Protein AF-A0A6A6YRR9-F1 (afdb_monomer_lite)

Foldseek 3Di:
DKEKEAAQFFDPDKKKKWKDKFDPPWDQWPDGFATDIDIGGGGGMDMDDRDDTGGHDDPVCQVVFTKIKMKMDMPNDIWIWIWTWHADCDPPQKIKIAIDPTQPPKAKDQDSHRDPHRMDMDGVVDDTDMYIYHYRVVNPVPVVVVVVVVPDDDDDDDDDDDDDDDDDDDPDDDDDDDDDDDDDDDDDDDDDDDDDDDDDPPDDDDDDDDDDDDDDDDDDDDDDDDDDDDDDDDDDDDDDDDDDDDDDDD

Sequence (250 aa):
MHACVWFDKAPSTPIRIDFATGSHFDRCMYESGDSVSLKISRSGLSCTAIGHVTQEYDDGCNRAGGIWTLAYRGGGYAGDTASYWHTSPASDRTARCTLQKSTPWTDVCRSEEVCGNRDVRWSVYDEPDLWVVFKPEMDGKEELFKADIAGKDSNGDEKSLLVEAQRSPTPACEYPPQHRILPLKHPFITLTREPPRRKVSRLCLPPQNPLPRRRLPLLQPQQQLHAQDRDGSPDHHAQRGPYLRAPRRR

Organism: NCBI:txid574789

Radius of gyration: 31.45 Å; chains: 1; bounding box: 91×84×72 Å

Structure (mmCIF, N/CA/C/O backbone):
data_AF-A0A6A6YRR9-F1
#
_entry.id   AF-A0A6A6YRR9-F1
#
loop_
_atom_site.group_PDB
_atom_site.id
_atom_site.type_symbol
_atom_site.label_atom_id
_atom_site.label_alt_id
_atom_site.label_comp_id
_atom_site.label_asym_id
_atom_site.label_entity_id
_atom_site.label_seq_id
_atom_site.pdbx_PDB_ins_code
_atom_site.Cartn_x
_atom_site.Cartn_y
_atom_site.Cartn_z
_atom_site.occupancy
_atom_site.B_iso_or_equiv
_atom_site.auth_seq_id
_atom_site.auth_comp_id
_atom_site.auth_asym_id
_atom_site.auth_atom_id
_atom_site.pdbx_PDB_model_num
ATOM 1 N N . MET A 1 1 ? 1.641 -8.739 -2.386 1.00 96.81 1 MET A N 1
ATOM 2 C CA . MET A 1 1 ? 1.311 -7.394 -1.834 1.00 96.81 1 MET A CA 1
ATOM 3 C C . MET A 1 1 ? 0.162 -7.509 -0.837 1.00 96.81 1 MET A C 1
ATOM 5 O O . MET A 1 1 ? -0.797 -8.242 -1.082 1.00 96.81 1 MET A O 1
ATOM 9 N N . HIS A 1 2 ? 0.238 -6.773 0.270 1.00 98.44 2 HIS A N 1
ATOM 10 C CA . HIS A 1 2 ? -0.752 -6.772 1.345 1.00 98.44 2 HIS A CA 1
ATOM 11 C C . HIS A 1 2 ? -1.208 -5.352 1.685 1.00 98.44 2 HIS A C 1
ATOM 13 O O . HIS A 1 2 ? -0.400 -4.424 1.753 1.00 98.44 2 HIS A O 1
ATOM 19 N N . ALA A 1 3 ? -2.505 -5.206 1.950 1.00 98.38 3 ALA A N 1
ATOM 20 C CA . ALA A 1 3 ? -3.089 -3.997 2.513 1.00 98.38 3 ALA A CA 1
ATOM 21 C C . ALA A 1 3 ? -3.430 -4.242 3.983 1.00 98.38 3 ALA A C 1
ATOM 23 O O . ALA A 1 3 ? -4.054 -5.252 4.328 1.00 98.38 3 ALA A O 1
ATOM 24 N N . CYS A 1 4 ? -3.008 -3.324 4.845 1.00 98.50 4 CYS A N 1
ATOM 25 C CA . CYS A 1 4 ? -3.118 -3.469 6.284 1.00 98.50 4 CYS A CA 1
ATOM 26 C C . CYS A 1 4 ? -3.657 -2.206 6.939 1.00 98.50 4 CYS A C 1
ATOM 28 O O . CYS A 1 4 ? -3.385 -1.086 6.509 1.00 98.50 4 CYS A O 1
ATOM 30 N N . VAL A 1 5 ? -4.374 -2.398 8.040 1.00 97.62 5 VAL A N 1
ATOM 31 C CA . VAL A 1 5 ? -4.771 -1.318 8.943 1.00 97.62 5 VAL A CA 1
ATOM 32 C C . VAL A 1 5 ? -4.320 -1.699 10.344 1.00 97.62 5 VAL A C 1
ATOM 34 O O . VAL A 1 5 ? -4.431 -2.860 10.750 1.00 97.62 5 VAL A O 1
ATOM 37 N N . TRP A 1 6 ? -3.804 -0.724 11.075 1.00 97.31 6 TRP A N 1
ATOM 38 C CA . TRP A 1 6 ? -3.400 -0.885 12.460 1.00 97.31 6 TRP A CA 1
ATOM 39 C C . TRP A 1 6 ? -4.280 -0.040 13.382 1.00 97.31 6 TRP A C 1
ATOM 41 O O . TRP A 1 6 ? -4.543 1.131 13.104 1.00 97.31 6 TRP A O 1
ATOM 51 N N . PHE A 1 7 ? -4.712 -0.650 14.485 1.00 96.06 7 PHE A N 1
ATOM 52 C CA . PHE A 1 7 ? -5.487 -0.009 15.548 1.00 96.06 7 PHE A CA 1
ATOM 53 C C . PHE A 1 7 ? -4.782 -0.183 16.898 1.00 96.06 7 PHE A C 1
ATOM 55 O O . PHE A 1 7 ? -4.412 -1.305 17.257 1.00 96.06 7 PHE A O 1
ATOM 62 N N . ASP A 1 8 ? -4.658 0.890 17.683 1.00 95.25 8 ASP A N 1
ATOM 63 C CA . ASP A 1 8 ? -4.158 0.840 19.065 1.00 95.25 8 ASP A CA 1
ATOM 64 C C . ASP A 1 8 ? -5.090 -0.009 19.939 1.00 95.25 8 ASP A C 1
ATOM 66 O O . ASP A 1 8 ? -4.659 -0.792 20.792 1.00 95.25 8 ASP A O 1
ATOM 70 N N . LYS A 1 9 ? -6.400 0.163 19.736 1.00 95.50 9 LYS A N 1
ATOM 71 C CA . LYS A 1 9 ? -7.450 -0.451 20.552 1.00 95.50 9 LYS A CA 1
ATOM 72 C C . LYS A 1 9 ? -8.334 -1.351 19.710 1.00 95.50 9 LYS A C 1
ATOM 74 O O . LYS A 1 9 ? -8.620 -1.082 18.550 1.00 95.50 9 LYS A O 1
ATOM 79 N N . ALA A 1 10 ? -8.800 -2.439 20.316 1.00 96.00 10 ALA A N 1
ATOM 80 C CA . ALA A 1 10 ? -9.772 -3.292 19.658 1.00 96.00 10 ALA A CA 1
ATOM 81 C C . ALA A 1 10 ? -11.083 -2.506 19.482 1.00 96.00 10 ALA A C 1
ATOM 83 O O . ALA A 1 10 ? -11.546 -1.887 20.448 1.00 96.00 10 ALA A O 1
ATOM 84 N N . PRO A 1 11 ? -11.700 -2.531 18.290 1.00 94.81 11 PRO A N 1
ATOM 85 C CA . PRO A 1 11 ? -12.959 -1.839 18.084 1.00 94.81 11 PRO A CA 1
ATOM 86 C C . PRO A 1 11 ? -14.063 -2.508 18.914 1.00 94.81 11 PRO A C 1
ATOM 88 O O . PRO A 1 11 ? -14.111 -3.734 19.036 1.00 94.81 11 PRO A O 1
ATOM 91 N N . SER A 1 12 ? -14.967 -1.705 19.485 1.00 95.56 12 SER A N 1
ATOM 92 C CA . SER A 1 12 ? -16.064 -2.197 20.339 1.00 95.56 12 SER A CA 1
ATOM 93 C C . SER A 1 12 ? -17.038 -3.114 19.591 1.00 95.56 12 SER A C 1
ATOM 95 O O . SER A 1 12 ? -17.664 -3.988 20.190 1.00 95.56 12 SER A O 1
ATOM 97 N N . THR A 1 13 ? -17.140 -2.942 18.273 1.00 96.56 13 THR A N 1
ATOM 98 C CA . THR A 1 13 ? -17.837 -3.841 17.352 1.00 96.56 13 THR A CA 1
ATOM 99 C C . THR A 1 13 ? -16.932 -4.138 16.157 1.00 96.56 13 THR A C 1
ATOM 101 O O . THR A 1 13 ? -16.168 -3.262 15.755 1.00 96.56 13 THR A O 1
ATOM 104 N N . PRO A 1 14 ? -16.967 -5.352 15.573 1.00 97.88 14 PRO A N 1
ATOM 105 C CA . PRO A 1 14 ? -16.126 -5.657 14.424 1.00 97.88 14 PRO A CA 1
ATOM 106 C C . PRO A 1 14 ? -16.387 -4.716 13.244 1.00 97.88 14 PRO A C 1
ATOM 108 O O . PRO A 1 14 ? -17.525 -4.582 12.794 1.00 97.88 14 PRO A O 1
ATOM 111 N N . ILE A 1 15 ? -15.322 -4.127 12.708 1.00 97.56 15 ILE A N 1
ATOM 112 C CA . ILE A 1 15 ? -15.369 -3.194 11.580 1.00 97.56 15 ILE A CA 1
ATOM 113 C C . ILE A 1 15 ? -15.051 -3.952 10.292 1.00 97.56 15 ILE A C 1
ATOM 115 O O . ILE A 1 15 ? -14.163 -4.803 10.268 1.00 97.56 15 ILE A O 1
ATOM 119 N N . ARG A 1 16 ? -15.758 -3.640 9.204 1.00 98.19 16 ARG A N 1
ATOM 120 C CA . ARG A 1 16 ? -15.364 -4.043 7.850 1.00 98.19 16 ARG A CA 1
ATOM 121 C C . ARG A 1 16 ? -14.645 -2.874 7.188 1.00 98.19 16 ARG A C 1
ATOM 123 O O . ARG A 1 16 ? -15.219 -1.792 7.113 1.00 98.19 16 ARG A O 1
ATOM 130 N N . ILE A 1 17 ? -13.428 -3.115 6.719 1.00 98.31 17 ILE A N 1
ATOM 131 C CA . ILE A 1 17 ? -12.663 -2.206 5.870 1.00 98.31 17 ILE A CA 1
ATOM 132 C C . ILE A 1 17 ? -12.683 -2.756 4.451 1.00 98.31 17 ILE A C 1
ATOM 134 O O . ILE A 1 17 ? -12.385 -3.930 4.243 1.00 98.31 17 ILE A O 1
ATOM 138 N N . ASP A 1 18 ? -13.030 -1.916 3.488 1.00 98.62 18 ASP A N 1
ATOM 139 C CA . ASP A 1 18 ? -12.937 -2.221 2.066 1.00 98.62 18 ASP A CA 1
ATOM 140 C C . ASP A 1 18 ? -11.717 -1.499 1.491 1.00 98.62 18 ASP A C 1
ATOM 142 O O . ASP A 1 18 ? -11.601 -0.280 1.631 1.00 98.62 18 ASP A O 1
ATOM 146 N N . PHE A 1 19 ? -10.826 -2.252 0.853 1.00 98.62 19 PHE A N 1
ATOM 147 C CA . PHE A 1 19 ? -9.678 -1.743 0.116 1.00 98.62 19 PHE A CA 1
ATOM 148 C C . PHE A 1 19 ? -10.012 -1.672 -1.372 1.00 98.62 19 PHE A C 1
ATOM 150 O O . PHE A 1 19 ? -10.527 -2.634 -1.945 1.00 98.62 19 PHE A O 1
ATOM 157 N N . ALA A 1 20 ? -9.697 -0.538 -1.987 1.00 98.50 20 ALA A N 1
ATOM 158 C CA . ALA A 1 20 ? -9.801 -0.321 -3.419 1.00 98.50 20 ALA A CA 1
ATOM 159 C C . ALA A 1 20 ? -8.395 -0.159 -3.995 1.00 98.50 20 ALA A C 1
ATOM 161 O O . ALA A 1 20 ? -7.658 0.751 -3.604 1.00 98.50 20 ALA A O 1
ATOM 162 N N . THR A 1 21 ? -8.035 -1.064 -4.896 1.00 97.75 21 THR A N 1
ATOM 163 C CA . THR A 1 21 ? -6.776 -1.026 -5.630 1.00 97.75 21 THR A CA 1
ATOM 164 C C . THR A 1 21 ? -6.957 -0.315 -6.960 1.00 97.75 21 THR A C 1
ATOM 166 O O . THR A 1 21 ? -7.931 -0.543 -7.680 1.00 97.75 21 THR A O 1
ATOM 169 N N . GLY A 1 22 ? -5.991 0.532 -7.289 1.00 93.88 22 GLY A N 1
ATOM 170 C CA . GLY A 1 22 ? -5.943 1.259 -8.542 1.00 93.88 22 GLY A CA 1
ATOM 171 C C . GLY A 1 22 ? -6.953 2.396 -8.684 1.00 93.88 22 GLY A C 1
ATOM 172 O O . GLY A 1 22 ? -7.999 2.474 -8.036 1.00 93.88 22 GLY A O 1
ATOM 173 N N . SER A 1 23 ? -6.614 3.318 -9.577 1.00 94.62 23 SER A N 1
ATOM 174 C CA . SER A 1 23 ? -7.436 4.463 -9.947 1.00 94.62 23 SER A CA 1
ATOM 175 C C . SER A 1 23 ? -7.154 4.872 -11.391 1.00 94.62 23 SER A C 1
ATOM 177 O O . SER A 1 23 ? -6.221 4.391 -12.024 1.00 94.62 23 SER A O 1
ATOM 179 N N . HIS A 1 24 ? -7.915 5.834 -11.912 1.00 93.50 24 HIS A N 1
ATOM 180 C CA . HIS A 1 24 ? -7.624 6.437 -13.217 1.00 93.50 24 HIS A CA 1
ATOM 181 C C . HIS A 1 24 ? -6.330 7.279 -13.241 1.00 93.50 24 HIS A C 1
ATOM 183 O O . HIS A 1 24 ? -5.943 7.762 -14.303 1.00 93.50 24 HIS A O 1
ATOM 189 N N . PHE A 1 25 ? -5.684 7.491 -12.088 1.00 93.69 25 PHE A N 1
ATOM 190 C CA . PHE A 1 25 ? -4.376 8.140 -11.986 1.00 93.69 25 PHE A CA 1
ATOM 191 C C . PHE A 1 25 ? -3.211 7.150 -12.024 1.00 93.69 25 PHE A C 1
ATOM 193 O O . PHE A 1 25 ? -2.055 7.581 -12.102 1.00 93.69 25 PHE A O 1
ATOM 200 N N . ASP A 1 26 ? -3.498 5.850 -11.951 1.00 96.38 26 ASP A N 1
ATOM 201 C CA . ASP A 1 26 ? -2.482 4.825 -12.099 1.00 96.38 26 ASP A CA 1
ATOM 202 C C . ASP A 1 26 ? -1.921 4.879 -13.517 1.00 96.38 26 ASP A C 1
ATOM 204 O O . ASP A 1 26 ? -2.631 5.113 -14.498 1.00 96.38 26 ASP A O 1
ATOM 208 N N . ARG A 1 27 ? -0.613 4.688 -13.623 1.00 96.62 27 ARG A N 1
ATOM 209 C CA . ARG A 1 27 ? 0.081 4.676 -14.910 1.00 96.62 27 ARG A CA 1
ATOM 210 C C . ARG A 1 27 ? 1.226 3.697 -14.841 1.00 96.62 27 ARG A C 1
ATOM 212 O O . ARG A 1 27 ? 1.867 3.597 -13.794 1.00 96.62 27 ARG A O 1
ATOM 219 N N . CYS A 1 28 ? 1.530 3.064 -15.969 1.00 96.62 28 CYS A N 1
ATOM 220 C CA . CYS A 1 28 ? 2.670 2.163 -16.068 1.00 96.62 28 CYS A CA 1
ATOM 221 C C . CYS A 1 28 ? 2.620 1.028 -15.031 1.00 96.62 28 CYS A C 1
ATOM 223 O O . CYS A 1 28 ? 3.643 0.664 -14.450 1.00 96.62 28 CYS A O 1
ATOM 225 N N . MET A 1 29 ? 1.419 0.503 -14.782 1.00 96.38 29 MET A N 1
ATOM 226 C CA . MET A 1 29 ? 1.172 -0.657 -13.929 1.00 96.38 29 MET A CA 1
ATOM 227 C C . MET A 1 29 ? 0.612 -1.769 -14.811 1.00 96.38 29 MET A C 1
ATOM 229 O O . MET A 1 29 ? -0.388 -1.559 -15.493 1.00 96.38 29 MET A O 1
ATOM 233 N N . TYR A 1 30 ? 1.268 -2.925 -14.804 1.00 95.19 30 TYR A N 1
ATOM 234 C CA . TYR A 1 30 ? 0.805 -4.119 -15.506 1.00 95.19 30 TYR A CA 1
ATOM 235 C C . TYR A 1 30 ? -0.267 -4.840 -14.681 1.00 95.19 30 TYR A C 1
ATOM 237 O O . TYR A 1 30 ? -1.337 -5.167 -15.191 1.00 95.19 30 TYR A O 1
ATOM 245 N N . GLU A 1 31 ? -0.021 -5.002 -13.379 1.00 96.31 31 GLU A N 1
ATOM 246 C CA . GLU A 1 31 ? -1.010 -5.476 -12.412 1.00 96.31 31 GLU A CA 1
ATOM 247 C C . GLU A 1 31 ? -1.168 -4.457 -11.286 1.00 96.31 31 GLU A C 1
ATOM 249 O O . GLU A 1 31 ? -0.185 -3.926 -10.762 1.00 96.31 31 GLU A O 1
ATOM 254 N N . SER A 1 32 ? -2.415 -4.221 -10.881 1.00 96.69 32 SER A N 1
ATOM 255 C CA . SER A 1 32 ? -2.756 -3.302 -9.789 1.00 96.69 32 SER A CA 1
ATOM 256 C C . SER A 1 32 ? -3.302 -4.015 -8.554 1.00 96.69 32 SER A C 1
ATOM 258 O O . SER A 1 32 ? -3.626 -3.349 -7.574 1.00 96.69 32 SER A O 1
ATOM 260 N N . GLY A 1 33 ? -3.395 -5.344 -8.568 1.00 97.25 33 GLY A N 1
ATOM 261 C CA . GLY A 1 33 ? -4.004 -6.127 -7.499 1.00 97.25 33 GLY A CA 1
ATOM 262 C C . GLY A 1 33 ? -5.531 -6.024 -7.445 1.00 97.25 33 GLY A C 1
ATOM 263 O O . GLY A 1 33 ? -6.166 -5.300 -8.214 1.00 97.25 33 GLY A O 1
ATOM 264 N N . ASP A 1 34 ? -6.120 -6.735 -6.491 1.00 98.25 34 ASP A N 1
ATOM 265 C CA . ASP A 1 34 ? -7.558 -6.895 -6.320 1.00 98.25 34 ASP A CA 1
ATOM 266 C C . ASP A 1 34 ? -8.111 -6.034 -5.182 1.00 98.25 34 ASP A C 1
ATOM 268 O O . ASP A 1 34 ? -7.536 -5.925 -4.094 1.00 98.25 34 ASP A O 1
ATOM 272 N N . SER A 1 35 ? -9.306 -5.490 -5.408 1.00 98.31 35 SER A N 1
ATOM 273 C CA . SER A 1 35 ? -10.090 -4.862 -4.348 1.00 98.31 35 SER A CA 1
ATOM 274 C C . SER A 1 35 ? -10.677 -5.936 -3.433 1.00 98.31 35 SER A C 1
ATOM 276 O O . SER A 1 35 ? -11.336 -6.874 -3.885 1.00 98.31 35 SER A O 1
ATOM 278 N N . VAL A 1 36 ? -10.454 -5.796 -2.130 1.00 98.56 36 VAL A N 1
ATOM 279 C CA . VAL A 1 36 ? -10.779 -6.818 -1.125 1.00 98.56 36 VAL A CA 1
ATOM 280 C C . VAL A 1 36 ? -11.330 -6.181 0.143 1.00 98.56 36 VAL A C 1
ATOM 282 O O . VAL A 1 36 ? -11.149 -4.993 0.393 1.00 98.56 36 VAL A O 1
ATOM 285 N N . SER A 1 37 ? -11.979 -6.982 0.985 1.00 98.31 37 SER A N 1
ATOM 286 C CA . SER A 1 37 ? -12.498 -6.524 2.273 1.00 98.31 37 SER A CA 1
ATOM 287 C C . SER A 1 37 ? -11.874 -7.295 3.427 1.00 98.31 37 SER A C 1
ATOM 289 O O . SER A 1 37 ? -11.725 -8.514 3.365 1.00 98.31 37 SER A O 1
ATOM 291 N N . LEU A 1 38 ? -11.599 -6.592 4.519 1.00 98.06 38 LEU A N 1
ATOM 292 C CA . LEU A 1 38 ? -11.022 -7.122 5.745 1.00 98.06 38 LEU A CA 1
ATOM 293 C C . LEU A 1 38 ? -11.955 -6.846 6.926 1.00 98.06 38 LEU A C 1
ATOM 295 O O . LEU A 1 38 ? -12.445 -5.732 7.104 1.00 98.06 38 LEU A O 1
ATOM 299 N N . LYS A 1 39 ? -12.193 -7.859 7.762 1.00 98.38 39 LYS A N 1
ATOM 300 C CA . LYS A 1 39 ? -12.929 -7.701 9.021 1.00 98.38 39 LYS A CA 1
ATOM 301 C C . LYS A 1 39 ? -11.947 -7.577 10.183 1.00 98.38 39 LYS A C 1
ATOM 303 O O . LYS A 1 39 ? -11.166 -8.493 10.422 1.00 98.38 39 LYS A O 1
ATOM 308 N N . ILE A 1 40 ? -12.045 -6.488 10.934 1.00 97.81 40 ILE A N 1
ATOM 309 C CA . ILE A 1 40 ? -11.173 -6.155 12.060 1.00 97.81 40 ILE A CA 1
ATOM 310 C C . ILE A 1 40 ? -11.970 -6.291 13.351 1.00 97.81 40 ILE A C 1
ATOM 312 O O . ILE A 1 40 ? -13.041 -5.708 13.505 1.00 97.81 40 ILE A O 1
ATOM 316 N N . SER A 1 41 ? -11.457 -7.082 14.288 1.00 97.81 41 SER A N 1
ATOM 317 C CA . SER A 1 41 ? -12.100 -7.314 15.588 1.00 97.81 41 SER A CA 1
ATOM 318 C C . SER A 1 41 ? -11.114 -7.333 16.756 1.00 97.81 41 SER A C 1
ATOM 320 O O . SER A 1 41 ? -11.465 -7.783 17.843 1.00 97.81 41 SER A O 1
ATOM 322 N N . ARG A 1 42 ? -9.858 -6.947 16.523 1.00 97.38 42 ARG A N 1
ATOM 323 C CA . ARG A 1 42 ? -8.765 -6.959 17.502 1.00 97.38 42 ARG A CA 1
ATOM 324 C C . ARG A 1 4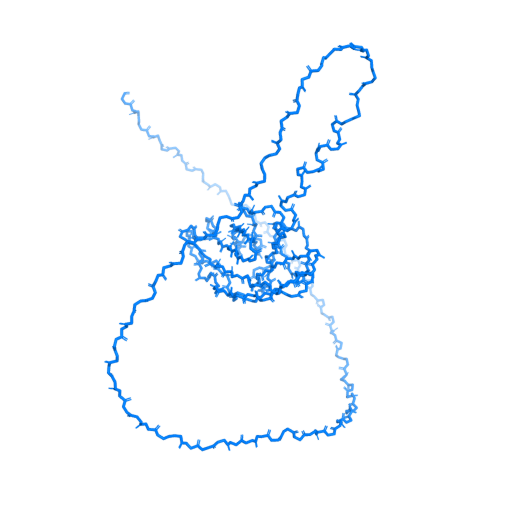2 ? -7.914 -5.708 17.300 1.00 97.38 42 ARG A C 1
ATOM 326 O O . ARG A 1 42 ? -7.961 -5.121 16.223 1.00 97.38 42 ARG A O 1
ATOM 333 N N . SER A 1 43 ? -7.173 -5.314 18.331 1.00 97.25 43 SER A N 1
ATOM 334 C CA . SER A 1 43 ? -6.098 -4.330 18.197 1.00 97.25 43 SER A CA 1
ATOM 335 C C . SER A 1 43 ? -4.902 -4.933 17.458 1.00 97.25 43 SER A C 1
ATOM 337 O O . SER A 1 43 ? -4.794 -6.154 17.304 1.00 97.25 43 SER A O 1
ATOM 339 N N . GLY A 1 44 ? -3.983 -4.065 17.048 1.00 97.44 44 GLY A N 1
ATOM 340 C CA . GLY A 1 44 ? -2.777 -4.415 16.318 1.00 97.44 44 GLY A CA 1
ATOM 341 C C . GLY A 1 44 ? -2.968 -4.370 14.807 1.00 97.44 44 GLY A C 1
ATOM 342 O O . GLY A 1 44 ? -3.917 -3.780 14.287 1.00 97.44 44 GLY A O 1
ATOM 343 N N . LEU A 1 45 ? -2.014 -4.976 14.105 1.00 97.62 45 LEU A N 1
ATOM 344 C CA . LEU A 1 45 ? -1.987 -5.027 12.651 1.00 97.62 45 LEU A CA 1
ATOM 345 C C . LEU A 1 45 ? -2.975 -6.086 12.149 1.00 97.62 45 LEU A C 1
ATOM 347 O O . LEU A 1 45 ? -2.940 -7.235 12.585 1.00 97.62 45 LEU A O 1
ATOM 351 N N . SER A 1 46 ? -3.858 -5.700 11.234 1.00 98.06 46 SER A N 1
ATOM 352 C CA . SER A 1 46 ? -4.714 -6.624 10.488 1.00 98.06 46 SER A CA 1
ATOM 353 C C . SER A 1 46 ? -4.473 -6.417 8.999 1.00 98.06 46 SER A C 1
ATOM 355 O O . SER A 1 46 ? -4.611 -5.297 8.508 1.00 98.06 46 SER A O 1
ATOM 357 N N . CYS A 1 47 ? -4.134 -7.489 8.289 1.00 98.31 47 CYS A N 1
ATOM 358 C CA . CYS A 1 47 ? -3.764 -7.452 6.878 1.00 98.31 47 CYS A CA 1
ATOM 359 C C . CYS A 1 47 ? -4.646 -8.371 6.030 1.00 98.31 47 CYS A C 1
ATOM 361 O O . CYS A 1 47 ? -5.176 -9.377 6.504 1.00 98.31 47 CYS A O 1
ATOM 363 N N . THR A 1 48 ? -4.754 -8.046 4.747 1.00 98.38 48 THR A N 1
ATOM 364 C CA . THR A 1 48 ? -5.288 -8.933 3.712 1.00 98.38 48 THR A CA 1
ATOM 365 C C . THR A 1 48 ? -4.396 -8.873 2.480 1.00 98.38 48 THR A C 1
ATOM 367 O O . THR A 1 48 ? -3.822 -7.828 2.169 1.00 98.38 48 THR A O 1
ATOM 370 N N . ALA A 1 49 ? -4.248 -9.999 1.786 1.00 98.31 49 ALA A N 1
ATOM 371 C CA . ALA A 1 49 ? -3.581 -10.016 0.491 1.00 98.31 49 ALA A CA 1
ATOM 372 C C . ALA A 1 49 ? -4.446 -9.274 -0.537 1.00 98.31 49 ALA A C 1
ATOM 374 O O . ALA A 1 49 ? -5.667 -9.440 -0.543 1.00 98.31 49 ALA A O 1
ATOM 375 N N . ILE A 1 50 ? -3.800 -8.475 -1.386 1.00 98.12 50 ILE A N 1
ATOM 376 C CA . ILE A 1 50 ? -4.430 -7.772 -2.516 1.00 98.12 50 ILE A CA 1
ATOM 377 C C . ILE A 1 50 ? -3.884 -8.269 -3.861 1.00 98.12 50 ILE A C 1
ATOM 379 O O . ILE A 1 50 ? -4.070 -7.625 -4.879 1.00 98.12 50 ILE A O 1
ATOM 383 N N . GLY A 1 51 ? -3.167 -9.396 -3.874 1.00 97.50 51 GLY A N 1
ATOM 384 C CA . GLY A 1 51 ? -2.589 -9.970 -5.089 1.00 97.50 51 GLY A CA 1
ATOM 385 C C . GLY A 1 51 ? -1.271 -9.319 -5.521 1.00 97.50 51 GLY A C 1
ATOM 386 O O . GLY A 1 51 ? -0.485 -8.841 -4.689 1.00 97.50 51 GLY A O 1
ATOM 387 N N . HIS A 1 52 ? -1.016 -9.370 -6.829 1.00 95.94 52 HIS A N 1
ATOM 388 C CA . HIS A 1 52 ? 0.199 -8.863 -7.462 1.00 95.94 52 HIS A CA 1
ATOM 389 C C . HIS A 1 52 ? 0.039 -7.396 -7.861 1.00 95.94 52 HIS A C 1
ATOM 391 O O . HIS A 1 52 ? -0.988 -6.990 -8.398 1.00 95.94 52 HIS A O 1
ATOM 397 N N . VAL A 1 53 ? 1.077 -6.608 -7.584 1.00 96.12 53 VAL A N 1
ATOM 398 C CA . VAL A 1 53 ? 1.211 -5.225 -8.041 1.00 96.12 53 VAL A CA 1
ATOM 399 C C . VAL A 1 53 ? 2.546 -5.139 -8.756 1.00 96.12 53 VAL A C 1
ATOM 401 O O . VAL A 1 53 ? 3.590 -5.326 -8.129 1.00 96.12 53 VAL A O 1
ATOM 404 N N . THR A 1 54 ? 2.513 -4.919 -10.065 1.00 93.62 54 THR A N 1
ATOM 405 C CA . THR A 1 54 ? 3.700 -5.000 -10.920 1.00 93.62 54 THR A CA 1
ATOM 406 C C . THR A 1 54 ? 3.746 -3.821 -11.878 1.00 93.62 54 THR A C 1
ATOM 408 O O . THR A 1 54 ? 2.748 -3.437 -12.486 1.00 93.62 54 THR A O 1
ATOM 411 N N . GLN A 1 55 ? 4.921 -3.204 -11.991 1.00 93.25 55 GLN A N 1
ATOM 412 C CA . GLN A 1 55 ? 5.152 -2.113 -12.932 1.00 93.25 55 GLN A CA 1
ATOM 413 C C . GLN A 1 55 ? 5.175 -2.664 -14.365 1.00 93.25 55 GLN A C 1
ATOM 415 O O . GLN A 1 55 ? 5.773 -3.706 -14.625 1.00 93.25 55 GLN A O 1
ATOM 420 N N . GLU A 1 56 ? 4.572 -1.938 -15.302 1.00 92.38 56 GLU A N 1
ATOM 421 C CA . GLU A 1 56 ? 4.711 -2.225 -16.728 1.00 92.38 56 GLU A CA 1
ATOM 422 C C . GLU A 1 56 ? 6.140 -1.934 -17.211 1.00 92.38 56 GLU A C 1
ATOM 424 O O . GLU A 1 56 ? 6.725 -0.894 -16.888 1.00 92.38 56 GLU A O 1
ATOM 429 N N . TYR A 1 57 ? 6.698 -2.863 -17.991 1.00 85.12 57 TYR A N 1
ATOM 430 C CA . TYR A 1 57 ? 8.081 -2.820 -18.463 1.00 85.12 57 TYR A CA 1
ATOM 431 C C . TYR A 1 57 ? 8.140 -2.527 -19.969 1.00 85.12 57 TYR A C 1
ATOM 433 O O . TYR A 1 57 ? 8.404 -3.411 -20.784 1.00 85.12 57 TYR A O 1
ATOM 441 N N . ASP A 1 58 ? 7.895 -1.271 -20.340 1.00 87.06 58 ASP A N 1
ATOM 442 C CA . ASP A 1 58 ? 8.106 -0.753 -21.697 1.00 87.06 58 ASP A CA 1
ATOM 443 C C . ASP A 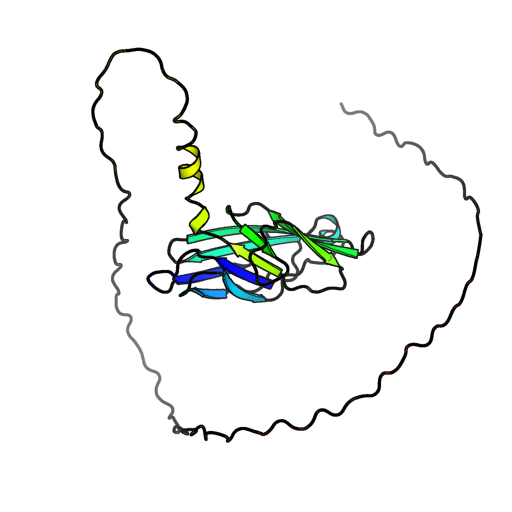1 58 ? 9.051 0.467 -21.702 1.00 87.06 58 ASP A C 1
ATOM 445 O O . ASP A 1 58 ? 9.421 1.000 -20.651 1.00 87.06 58 ASP A O 1
ATOM 449 N N . ASP A 1 59 ? 9.484 0.921 -22.882 1.00 79.75 59 ASP A N 1
ATOM 450 C CA . ASP A 1 59 ? 10.465 2.012 -23.008 1.00 79.75 59 ASP A CA 1
ATOM 451 C C . ASP A 1 59 ? 10.014 3.336 -22.360 1.00 79.75 59 ASP A C 1
ATOM 453 O O . ASP A 1 59 ? 10.855 4.117 -21.893 1.00 79.75 59 ASP A O 1
ATOM 457 N N . GLY A 1 60 ? 8.706 3.604 -22.320 1.00 87.00 60 GLY A N 1
ATOM 458 C CA . GLY A 1 60 ? 8.146 4.806 -21.704 1.00 87.00 60 GLY A CA 1
ATOM 459 C C . GLY A 1 60 ? 8.080 4.683 -20.184 1.00 87.00 60 GLY A C 1
ATOM 460 O O . GLY A 1 60 ? 8.552 5.560 -19.451 1.00 87.00 60 GLY A O 1
ATOM 461 N N . CYS A 1 61 ? 7.553 3.561 -19.712 1.00 91.12 61 CYS A N 1
ATOM 462 C CA . CYS A 1 61 ? 7.312 3.255 -18.313 1.00 91.12 61 CYS A CA 1
ATOM 463 C C . CYS A 1 61 ? 8.592 2.963 -17.535 1.00 91.12 61 CYS A C 1
ATOM 465 O O . CYS A 1 61 ? 8.701 3.361 -16.374 1.00 91.12 61 CYS A O 1
ATOM 467 N N . ASN A 1 62 ? 9.613 2.395 -18.174 1.00 84.62 62 ASN A N 1
ATOM 468 C CA . ASN A 1 62 ? 10.924 2.192 -17.555 1.00 84.62 62 ASN A CA 1
ATOM 469 C C . ASN A 1 62 ? 11.593 3.518 -17.178 1.00 84.62 62 ASN A C 1
ATOM 471 O O . ASN A 1 62 ? 12.200 3.637 -16.112 1.00 84.62 62 ASN A O 1
ATOM 475 N N . ARG A 1 63 ? 11.447 4.545 -18.024 1.00 86.25 63 ARG A N 1
ATOM 476 C CA . ARG A 1 63 ? 12.006 5.879 -17.759 1.00 86.25 63 ARG A CA 1
ATOM 477 C C . ARG A 1 63 ? 11.152 6.685 -16.786 1.00 86.25 63 ARG A C 1
ATOM 479 O O . ARG A 1 63 ? 11.703 7.414 -15.967 1.00 86.25 63 ARG A O 1
ATOM 486 N N . ALA A 1 64 ? 9.827 6.589 -16.900 1.00 89.62 64 ALA A N 1
ATOM 487 C CA . ALA A 1 64 ? 8.896 7.414 -16.134 1.00 89.62 64 ALA A CA 1
ATOM 488 C C . ALA A 1 64 ? 8.545 6.850 -14.747 1.00 89.62 64 ALA A C 1
ATOM 490 O O . ALA A 1 64 ? 8.136 7.626 -13.882 1.00 89.62 64 ALA A O 1
ATOM 491 N N . GLY A 1 65 ? 8.689 5.536 -14.548 1.00 93.62 65 GLY A N 1
ATOM 492 C CA . GLY A 1 65 ? 8.205 4.817 -13.372 1.00 93.62 65 GLY A CA 1
ATOM 493 C C . GLY A 1 65 ? 6.684 4.611 -13.356 1.00 93.62 65 GLY A C 1
ATOM 494 O O . GLY A 1 65 ? 5.923 5.309 -14.032 1.00 93.62 65 GLY A O 1
ATOM 495 N N . GLY A 1 66 ? 6.246 3.646 -12.553 1.00 96.44 66 GLY A N 1
ATOM 496 C CA . GLY A 1 66 ? 4.843 3.351 -12.271 1.00 96.44 66 GLY A CA 1
ATOM 497 C C . GLY A 1 66 ? 4.254 4.269 -11.206 1.00 96.44 66 GLY A C 1
ATOM 498 O O . GLY A 1 66 ? 4.953 4.688 -10.280 1.00 96.44 66 GLY A O 1
ATOM 499 N N . ILE A 1 67 ? 2.963 4.576 -11.321 1.00 97.75 67 ILE A N 1
ATOM 500 C CA . ILE A 1 67 ? 2.163 5.116 -10.217 1.00 97.75 67 ILE A CA 1
ATOM 501 C C . ILE A 1 67 ? 1.045 4.131 -9.936 1.00 97.75 67 ILE A C 1
ATOM 503 O O . ILE A 1 67 ? 0.278 3.807 -10.839 1.00 97.75 67 ILE A O 1
ATOM 507 N N . TRP A 1 68 ? 0.941 3.716 -8.680 1.00 98.12 68 TRP A N 1
ATOM 508 C CA . TRP A 1 68 ? -0.110 2.833 -8.196 1.00 98.12 68 TRP A CA 1
ATOM 509 C C . TRP A 1 68 ? -0.804 3.445 -6.990 1.00 98.12 68 TRP A C 1
ATOM 511 O O . TRP A 1 68 ? -0.131 4.013 -6.121 1.00 98.12 68 TRP A O 1
ATOM 521 N N . THR A 1 69 ? -2.125 3.320 -6.920 1.00 98.50 69 THR A N 1
ATOM 522 C CA . THR A 1 69 ? -2.925 3.856 -5.814 1.00 98.50 69 THR A CA 1
ATOM 523 C C . THR A 1 69 ? -3.623 2.764 -5.011 1.00 98.50 69 THR A C 1
ATOM 525 O O . THR A 1 69 ? -4.027 1.725 -5.532 1.00 98.50 69 THR A O 1
ATOM 528 N N . LEU A 1 70 ? -3.775 3.025 -3.714 1.00 98.56 70 LEU A N 1
ATOM 529 C CA . LEU A 1 70 ? -4.515 2.189 -2.778 1.00 98.56 70 LEU A CA 1
ATOM 530 C C . LEU A 1 70 ? -5.338 3.082 -1.862 1.00 98.56 70 LEU A C 1
ATOM 532 O O . LEU A 1 70 ? -4.795 3.988 -1.234 1.00 98.56 70 LEU A O 1
ATOM 536 N N . ALA A 1 71 ? -6.625 2.784 -1.740 1.00 98.38 71 ALA A N 1
ATOM 537 C CA . ALA A 1 71 ? -7.515 3.446 -0.798 1.00 98.38 71 ALA A CA 1
ATOM 538 C C . ALA A 1 71 ? -8.190 2.430 0.122 1.00 98.38 71 ALA A C 1
ATOM 540 O O . ALA A 1 71 ? -8.375 1.268 -0.243 1.00 98.38 71 ALA A O 1
ATOM 541 N N . TYR A 1 72 ? -8.595 2.877 1.306 1.00 98.25 72 TYR A N 1
ATOM 542 C CA . TYR A 1 72 ? -9.420 2.100 2.221 1.00 98.25 72 TYR A CA 1
ATOM 543 C C . TYR A 1 72 ? -10.573 2.940 2.769 1.00 98.25 72 TYR A C 1
ATOM 545 O O . TYR A 1 72 ? -10.484 4.164 2.887 1.00 98.25 72 TYR A O 1
ATOM 553 N N . ARG A 1 73 ? -11.669 2.271 3.128 1.00 98.06 73 ARG A N 1
ATOM 554 C CA . ARG A 1 73 ? -12.803 2.884 3.831 1.00 98.06 73 ARG A CA 1
ATOM 555 C C . ARG A 1 73 ? -13.521 1.880 4.722 1.00 98.06 73 ARG A C 1
ATOM 557 O O . ARG A 1 73 ? -13.653 0.715 4.357 1.00 98.06 73 ARG A O 1
ATOM 564 N N . GLY A 1 74 ? -14.036 2.335 5.859 1.00 96.69 74 GLY A N 1
ATOM 565 C CA . GLY A 1 74 ? -14.894 1.532 6.728 1.00 96.69 74 GLY A CA 1
ATOM 566 C C . GLY A 1 74 ? -14.816 1.931 8.199 1.00 96.69 74 GLY A C 1
ATOM 567 O O . GLY A 1 74 ? -13.824 2.487 8.657 1.00 96.69 74 GLY A O 1
ATOM 568 N N . GLY A 1 75 ? -15.891 1.673 8.950 1.00 91.25 75 GLY A N 1
ATOM 569 C CA . GLY A 1 75 ? -15.948 1.974 10.389 1.00 91.25 75 GLY A CA 1
ATOM 570 C C . GLY A 1 75 ? -15.793 3.453 10.749 1.00 91.25 75 GLY A C 1
ATOM 571 O O . GLY A 1 75 ? -15.347 3.750 11.847 1.00 91.25 75 GLY A O 1
ATOM 572 N N . GLY A 1 76 ? -16.126 4.366 9.830 1.00 93.94 76 GLY A N 1
ATOM 573 C CA . GLY A 1 76 ? -15.917 5.808 10.006 1.00 93.94 76 GLY A CA 1
ATOM 574 C C . GLY A 1 76 ? -14.510 6.296 9.643 1.00 93.94 76 GLY A C 1
ATOM 575 O O . GLY A 1 76 ? -14.264 7.494 9.712 1.00 93.94 76 GLY A O 1
ATOM 576 N N . TYR A 1 77 ? -13.618 5.402 9.215 1.00 95.62 77 TYR A N 1
ATOM 577 C CA . TYR A 1 77 ? -12.275 5.736 8.750 1.00 95.62 77 TYR A CA 1
ATOM 578 C C . TYR A 1 77 ? -12.190 5.667 7.229 1.00 95.62 77 TYR A C 1
ATOM 580 O O . TYR A 1 77 ? -12.887 4.874 6.582 1.00 95.62 77 TYR A O 1
ATOM 588 N N . ALA A 1 78 ? -11.312 6.483 6.664 1.00 96.81 78 ALA A N 1
ATOM 589 C CA . ALA A 1 78 ? -10.941 6.436 5.264 1.00 96.81 78 ALA A CA 1
ATOM 590 C C . ALA A 1 78 ? -9.521 6.971 5.097 1.00 96.81 78 ALA A C 1
ATOM 592 O O . ALA A 1 78 ? -9.057 7.780 5.898 1.00 96.81 78 ALA A O 1
ATOM 593 N N . GLY A 1 79 ? -8.857 6.533 4.040 1.00 96.75 79 GLY A N 1
ATOM 594 C CA . GLY A 1 79 ? -7.566 7.066 3.649 1.00 96.75 79 GLY A CA 1
ATOM 595 C C . GLY A 1 79 ? -7.102 6.471 2.335 1.00 96.75 79 GLY A C 1
ATOM 596 O O . GLY A 1 79 ? -7.683 5.514 1.817 1.00 96.75 79 GLY A O 1
ATOM 597 N N . ASP A 1 80 ? -6.056 7.062 1.793 1.00 97.69 80 ASP A N 1
ATOM 598 C CA . ASP A 1 80 ? -5.500 6.725 0.502 1.00 97.69 80 ASP A CA 1
ATOM 599 C C . ASP A 1 80 ? -3.991 6.952 0.473 1.00 97.69 80 ASP A C 1
ATOM 601 O O . ASP A 1 80 ? -3.401 7.666 1.287 1.00 97.69 80 ASP A O 1
ATOM 605 N N . THR A 1 81 ? -3.340 6.281 -0.464 1.00 98.00 81 THR A N 1
ATOM 606 C CA . THR A 1 81 ? -1.954 6.537 -0.813 1.00 98.00 81 THR A CA 1
ATOM 607 C C . THR A 1 81 ? -1.762 6.331 -2.301 1.00 98.00 81 THR A C 1
ATOM 609 O O . THR A 1 81 ? -2.331 5.421 -2.904 1.00 98.00 81 THR A O 1
ATOM 612 N N . ALA A 1 82 ? -0.886 7.138 -2.884 1.00 98.12 82 ALA A N 1
ATOM 613 C CA . ALA A 1 82 ? -0.215 6.790 -4.122 1.00 98.12 82 ALA A CA 1
ATOM 614 C C . ALA A 1 82 ? 1.154 6.185 -3.797 1.00 98.12 82 ALA A C 1
ATOM 616 O O . ALA A 1 82 ? 1.697 6.344 -2.700 1.00 98.12 82 ALA A O 1
ATOM 617 N N . SER A 1 83 ? 1.739 5.489 -4.754 1.00 97.75 83 SER A N 1
ATOM 618 C CA . SER A 1 83 ? 3.098 4.983 -4.659 1.00 97.75 83 SER A CA 1
ATOM 619 C C . SER A 1 83 ? 3.774 5.074 -6.013 1.00 97.75 83 SER A C 1
ATOM 621 O O . SER A 1 83 ? 3.150 4.861 -7.050 1.00 97.75 83 SER A O 1
ATOM 623 N N . TYR A 1 84 ? 5.049 5.431 -5.986 1.00 97.56 84 TYR A N 1
ATOM 624 C CA . TYR A 1 84 ? 5.916 5.463 -7.144 1.00 97.56 84 TYR A CA 1
ATOM 625 C C . TYR A 1 84 ? 6.749 4.193 -7.199 1.00 97.56 84 TYR A C 1
ATOM 627 O O . TYR A 1 84 ? 7.468 3.884 -6.244 1.00 97.56 84 TYR A O 1
ATOM 635 N N . TRP A 1 85 ? 6.667 3.505 -8.330 1.00 96.06 85 TRP A N 1
ATOM 636 C CA . TRP A 1 85 ? 7.371 2.266 -8.614 1.00 96.06 85 TRP A CA 1
ATOM 637 C C . TRP A 1 85 ? 8.447 2.526 -9.649 1.00 96.06 85 TRP A C 1
ATOM 639 O O . TRP A 1 85 ? 8.209 3.181 -10.663 1.00 96.06 85 TRP A O 1
ATOM 649 N N . HIS A 1 86 ? 9.650 2.036 -9.394 1.00 93.12 86 HIS A N 1
ATOM 650 C CA . HIS A 1 86 ? 10.723 2.148 -10.366 1.00 93.12 86 HIS A CA 1
ATOM 651 C C . HIS A 1 86 ? 11.631 0.939 -10.300 1.00 93.12 86 HIS A C 1
ATOM 653 O O . HIS A 1 86 ? 12.050 0.529 -9.218 1.00 93.12 86 HIS A O 1
ATOM 659 N N . THR A 1 87 ? 11.958 0.432 -11.479 1.00 89.62 87 THR A N 1
ATOM 660 C CA . THR A 1 87 ? 12.830 -0.715 -11.684 1.00 89.62 87 THR A CA 1
ATOM 661 C C . THR A 1 87 ? 13.977 -0.269 -12.578 1.00 89.62 87 THR A C 1
ATOM 663 O O . THR A 1 87 ? 13.737 0.190 -13.694 1.00 89.62 87 THR A O 1
ATOM 666 N N . SER A 1 88 ? 15.218 -0.406 -12.110 1.00 85.31 88 SER A N 1
ATOM 667 C CA . SER A 1 88 ? 16.407 -0.126 -12.917 1.00 85.31 88 SER A CA 1
ATOM 668 C C . SER A 1 88 ? 17.243 -1.394 -13.120 1.00 85.31 88 SER A C 1
ATOM 670 O O . SER A 1 88 ? 18.187 -1.672 -12.375 1.00 85.31 88 SER A O 1
ATOM 672 N N . PRO A 1 89 ? 16.933 -2.203 -14.147 1.00 74.62 89 PRO A N 1
ATOM 673 C CA . PRO A 1 89 ? 17.644 -3.459 -14.374 1.00 74.62 89 PRO A CA 1
ATOM 674 C C . PRO A 1 89 ? 19.066 -3.257 -14.915 1.00 74.62 89 PRO A C 1
ATOM 676 O O . PRO A 1 89 ? 19.903 -4.146 -14.772 1.00 74.62 89 PRO A O 1
ATOM 679 N N . ALA A 1 90 ? 19.357 -2.106 -15.533 1.00 76.88 90 ALA A N 1
ATOM 680 C CA . ALA A 1 90 ? 20.630 -1.863 -16.209 1.00 76.88 90 ALA A CA 1
ATOM 681 C C . ALA A 1 90 ? 21.702 -1.213 -15.316 1.00 76.88 90 ALA A C 1
ATOM 683 O O . ALA A 1 90 ? 22.874 -1.554 -15.459 1.00 76.88 90 ALA A O 1
ATOM 684 N N . SER A 1 91 ? 21.337 -0.281 -14.423 1.00 76.50 91 SER A N 1
ATOM 685 C CA . SER A 1 91 ? 22.332 0.504 -13.671 1.00 76.50 91 SER A CA 1
ATOM 686 C C . SER A 1 91 ? 22.686 -0.095 -12.314 1.00 76.50 91 SER A C 1
ATOM 688 O O . SER A 1 91 ? 23.862 -0.184 -11.978 1.00 76.50 91 SER A O 1
ATOM 690 N N . ASP A 1 92 ? 21.686 -0.492 -11.530 1.00 83.44 92 ASP A N 1
ATOM 691 C CA . ASP A 1 92 ? 21.879 -0.908 -10.136 1.00 83.44 92 ASP A CA 1
ATOM 692 C C . ASP A 1 92 ? 21.157 -2.213 -9.779 1.00 83.44 92 ASP A C 1
ATOM 694 O O . ASP A 1 92 ? 21.381 -2.752 -8.697 1.00 83.44 92 ASP A O 1
ATOM 698 N N . ARG A 1 93 ? 20.346 -2.756 -10.700 1.00 89.38 93 ARG A N 1
ATOM 699 C CA . ARG A 1 93 ? 19.536 -3.961 -10.485 1.00 89.38 93 ARG A CA 1
ATOM 700 C C . ARG A 1 93 ? 18.657 -3.828 -9.243 1.00 89.38 93 ARG A C 1
ATOM 702 O O . ARG A 1 93 ? 18.427 -4.808 -8.532 1.00 89.38 93 ARG A O 1
ATOM 709 N N . THR A 1 94 ? 18.143 -2.624 -9.001 1.00 91.94 94 THR A N 1
ATOM 710 C CA . THR A 1 94 ? 17.226 -2.347 -7.898 1.00 91.94 94 THR A CA 1
ATOM 711 C C . THR A 1 94 ? 15.819 -2.040 -8.386 1.00 91.94 94 THR A C 1
ATOM 713 O O . THR A 1 94 ? 15.600 -1.432 -9.437 1.00 91.94 94 THR A O 1
ATOM 716 N N . ALA A 1 95 ? 14.856 -2.469 -7.585 1.00 93.12 95 ALA A N 1
ATOM 717 C CA . ALA A 1 95 ? 13.479 -2.028 -7.644 1.00 93.12 95 ALA A CA 1
ATOM 718 C C . ALA A 1 95 ? 13.143 -1.266 -6.358 1.00 93.12 95 ALA A C 1
ATOM 720 O O . ALA A 1 95 ? 13.728 -1.503 -5.293 1.00 93.12 95 ALA A O 1
ATOM 721 N N . ARG A 1 96 ? 12.219 -0.312 -6.464 1.00 94.88 96 ARG A N 1
ATOM 722 C CA . ARG A 1 96 ? 11.769 0.516 -5.343 1.00 94.88 96 ARG A CA 1
ATOM 723 C C . ARG A 1 96 ? 10.279 0.809 -5.411 1.00 94.88 96 ARG A C 1
ATOM 725 O O . ARG A 1 96 ? 9.734 1.009 -6.495 1.00 94.88 96 ARG A O 1
ATOM 732 N N . CYS A 1 97 ? 9.674 0.941 -4.237 1.00 96.88 97 CYS A N 1
ATOM 733 C CA . CYS A 1 97 ? 8.331 1.474 -4.040 1.00 96.88 97 CYS A CA 1
ATOM 734 C C . CYS A 1 97 ? 8.398 2.606 -3.009 1.00 96.88 97 CYS A C 1
ATOM 736 O O . CYS A 1 97 ? 8.828 2.399 -1.872 1.00 96.88 97 CYS A O 1
ATOM 738 N N . THR A 1 98 ? 7.967 3.803 -3.406 1.00 97.94 98 THR A N 1
ATOM 739 C CA . THR A 1 98 ? 7.962 5.004 -2.560 1.00 97.94 98 THR A CA 1
ATOM 740 C C . THR A 1 98 ? 6.538 5.523 -2.395 1.00 97.94 98 THR A C 1
ATOM 742 O O . THR A 1 98 ? 5.909 5.886 -3.385 1.00 97.94 98 THR A O 1
ATOM 745 N N . LEU A 1 99 ? 6.034 5.641 -1.169 1.00 97.81 99 LEU A N 1
ATOM 746 C CA . LEU A 1 99 ? 4.713 6.210 -0.905 1.00 97.81 99 LEU A CA 1
ATOM 747 C C . LEU A 1 99 ? 4.678 7.722 -1.170 1.00 97.81 99 LEU A C 1
ATOM 749 O O . LEU A 1 99 ? 5.491 8.491 -0.648 1.00 97.81 99 LEU A O 1
ATOM 753 N N . GLN A 1 100 ? 3.684 8.159 -1.935 1.00 95.94 100 GLN A N 1
ATOM 754 C CA . GLN A 1 100 ? 3.429 9.547 -2.314 1.00 95.94 100 GLN A CA 1
ATOM 755 C C . GLN A 1 100 ? 1.993 9.928 -1.960 1.00 95.94 100 GLN A C 1
ATOM 757 O O . GLN A 1 100 ? 1.101 9.093 -2.048 1.00 95.94 100 GLN A O 1
ATOM 762 N N . LYS A 1 101 ? 1.757 11.202 -1.612 1.00 91.25 101 LYS A N 1
ATOM 763 C CA . LYS A 1 101 ? 0.405 11.735 -1.343 1.00 91.25 101 LYS A CA 1
ATOM 764 C C . LYS A 1 101 ? -0.433 10.801 -0.454 1.00 91.25 101 LYS A C 1
ATOM 766 O O . LYS A 1 101 ? -1.551 10.455 -0.799 1.00 91.25 101 LYS A O 1
ATOM 771 N N . SER A 1 102 ? 0.156 10.327 0.638 1.00 94.44 102 SER A N 1
ATOM 772 C CA . SER A 1 102 ? -0.512 9.392 1.541 1.00 94.44 102 SER A CA 1
ATOM 773 C C . SER A 1 102 ? -1.236 10.148 2.637 1.00 94.44 102 SER A C 1
ATOM 775 O O . SER A 1 102 ? -0.704 11.149 3.127 1.00 94.44 102 SER A O 1
ATOM 777 N N . THR A 1 103 ? -2.363 9.611 3.093 1.00 94.25 103 THR A N 1
ATOM 778 C CA . THR A 1 103 ? -2.918 9.937 4.410 1.00 94.25 103 THR A CA 1
ATOM 779 C C . THR A 1 103 ? -1.804 9.850 5.465 1.00 94.25 103 THR A C 1
ATOM 781 O O . THR A 1 103 ? -0.892 9.011 5.319 1.00 94.25 103 THR A O 1
ATOM 784 N N . PRO A 1 104 ? -1.798 10.727 6.488 1.00 93.50 104 PRO A N 1
ATOM 785 C CA . PRO A 1 104 ? -0.774 10.667 7.518 1.00 93.50 104 PRO A CA 1
ATOM 786 C C . PRO A 1 104 ? -0.683 9.267 8.139 1.00 93.50 104 PRO A C 1
ATOM 788 O O . PRO A 1 104 ? -1.593 8.444 8.056 1.00 93.50 104 PRO A O 1
ATOM 791 N N . TRP A 1 105 ? 0.495 8.959 8.682 1.00 94.44 105 TRP A N 1
ATOM 792 C CA . TRP A 1 105 ? 0.756 7.677 9.346 1.00 94.44 105 TRP A CA 1
ATOM 793 C C . TRP A 1 105 ? 0.583 6.424 8.471 1.00 94.44 105 TRP A C 1
ATOM 795 O O . TRP A 1 105 ? 0.289 5.341 8.981 1.00 94.44 105 TRP A O 1
ATOM 805 N N . THR A 1 106 ? 0.811 6.565 7.163 1.00 97.12 106 THR A N 1
ATOM 806 C CA . THR A 1 106 ? 0.887 5.442 6.220 1.00 97.12 106 THR A CA 1
ATOM 807 C C . THR A 1 106 ? 2.336 5.008 5.993 1.00 97.12 106 THR A C 1
ATOM 809 O O . THR A 1 106 ? 3.171 5.837 5.611 1.00 97.12 106 THR A O 1
ATOM 812 N N . ASP A 1 107 ? 2.600 3.710 6.158 1.00 97.50 107 ASP A N 1
ATOM 813 C CA . ASP A 1 107 ? 3.915 3.084 5.970 1.00 97.50 107 ASP A CA 1
ATOM 814 C C . ASP A 1 107 ? 3.895 2.027 4.851 1.00 97.50 107 ASP A C 1
ATOM 816 O O . ASP A 1 107 ? 2.846 1.475 4.515 1.00 97.50 107 ASP A O 1
ATOM 820 N N . VAL A 1 108 ? 5.070 1.699 4.305 1.00 97.75 108 VAL A N 1
ATOM 821 C CA . VAL A 1 108 ? 5.307 0.541 3.430 1.00 97.75 108 VAL A CA 1
ATOM 822 C C . VAL A 1 108 ? 6.440 -0.321 3.989 1.00 97.75 108 VAL A C 1
ATOM 824 O O . VAL A 1 108 ? 7.540 0.171 4.236 1.00 97.75 108 VAL A O 1
ATOM 827 N N . CYS A 1 109 ? 6.181 -1.613 4.183 1.00 97.44 109 CYS A N 1
ATOM 828 C CA . CYS A 1 109 ? 7.071 -2.546 4.877 1.00 97.44 109 CYS A CA 1
ATOM 829 C C . CYS A 1 109 ? 7.421 -3.767 4.019 1.00 97.44 109 CYS A C 1
ATOM 831 O O . CYS A 1 109 ? 6.680 -4.116 3.105 1.00 97.44 109 CYS A O 1
ATOM 833 N N . ARG A 1 110 ? 8.558 -4.413 4.323 1.00 95.69 110 ARG A N 1
ATOM 834 C CA . ARG A 1 110 ? 9.033 -5.670 3.693 1.00 95.69 110 ARG A CA 1
ATOM 835 C C . ARG A 1 110 ? 8.715 -6.922 4.524 1.00 95.69 110 ARG A C 1
ATOM 837 O O . ARG A 1 110 ? 9.214 -8.004 4.232 1.00 95.69 110 ARG A O 1
ATOM 844 N N . SER A 1 111 ? 7.940 -6.752 5.583 1.00 94.38 111 SER A N 1
ATOM 845 C CA . SER A 1 111 ? 7.560 -7.767 6.562 1.00 94.38 111 SER A CA 1
ATOM 846 C C . SER A 1 111 ? 6.192 -7.399 7.133 1.00 94.38 111 SER A C 1
ATOM 848 O O . SER A 1 111 ? 5.764 -6.244 7.049 1.00 94.38 111 SER A O 1
ATOM 850 N N . GLU A 1 112 ? 5.509 -8.378 7.729 1.00 93.62 112 GLU A N 1
ATOM 851 C CA . GLU A 1 112 ? 4.223 -8.192 8.411 1.00 93.62 112 GLU A CA 1
ATOM 852 C C . GLU A 1 112 ? 4.411 -7.508 9.781 1.00 93.62 112 GLU A C 1
ATOM 854 O O . GLU A 1 112 ? 4.125 -8.061 10.841 1.00 93.62 112 GLU A O 1
ATOM 859 N N . GLU A 1 113 ? 4.947 -6.291 9.766 1.00 90.56 113 GLU A N 1
ATOM 860 C CA . GLU A 1 113 ? 5.177 -5.473 10.952 1.00 90.56 113 GLU A CA 1
ATOM 861 C C . GLU A 1 113 ? 5.024 -3.983 10.638 1.00 90.56 113 GLU A C 1
ATOM 863 O O . GLU A 1 113 ? 5.008 -3.556 9.484 1.00 90.56 113 GLU A O 1
ATOM 868 N N . VAL A 1 114 ? 4.906 -3.167 11.684 1.00 87.06 114 VAL A N 1
ATOM 869 C CA . VAL A 1 114 ? 4.876 -1.710 11.546 1.00 87.06 114 VAL A CA 1
ATOM 870 C C . VAL A 1 114 ? 6.313 -1.198 11.486 1.00 87.06 114 VAL A C 1
ATOM 872 O O . VAL A 1 114 ? 7.033 -1.288 12.477 1.00 87.06 114 VAL A O 1
ATOM 875 N N . CYS A 1 115 ? 6.726 -0.647 10.344 1.00 89.56 115 CYS A N 1
ATOM 876 C CA . CYS A 1 115 ? 8.132 -0.325 10.082 1.00 89.56 115 CYS A CA 1
ATOM 877 C C . CYS A 1 115 ? 8.458 1.178 9.955 1.00 89.56 115 CYS A C 1
ATOM 879 O O . CYS A 1 115 ? 9.634 1.521 9.883 1.00 89.56 115 CYS A O 1
ATOM 881 N N . GLY A 1 116 ? 7.469 2.084 9.902 1.00 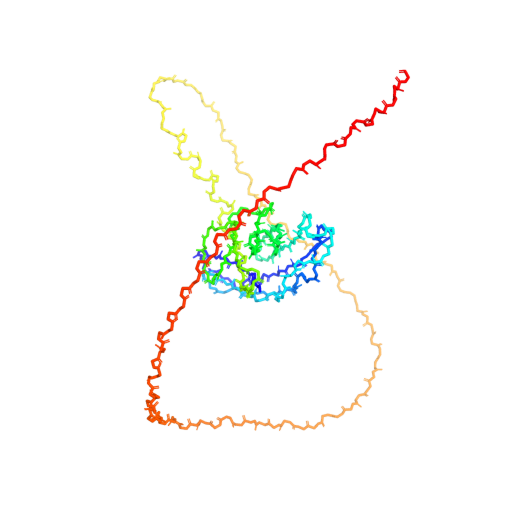91.62 116 GLY A N 1
ATOM 882 C CA . GLY A 1 116 ? 7.706 3.538 9.812 1.00 91.62 116 GLY A CA 1
ATOM 883 C C . GLY A 1 116 ? 8.344 4.024 8.501 1.00 91.62 116 GLY A C 1
ATOM 884 O O . GLY A 1 116 ? 8.742 5.184 8.400 1.00 91.62 116 GLY A O 1
ATOM 885 N N . ASN A 1 117 ? 8.487 3.147 7.503 1.00 94.38 117 ASN A N 1
ATOM 886 C CA . ASN A 1 117 ? 9.155 3.459 6.244 1.00 94.38 117 ASN A CA 1
ATOM 887 C C . ASN A 1 117 ? 8.166 3.994 5.209 1.00 94.38 117 ASN A C 1
ATOM 889 O O . ASN A 1 117 ? 7.027 3.547 5.121 1.00 94.38 117 ASN A O 1
ATOM 893 N N . ARG A 1 118 ? 8.637 4.906 4.356 1.00 96.44 118 ARG A N 1
ATOM 894 C CA . ARG A 1 118 ? 7.896 5.395 3.177 1.00 96.44 118 ARG A CA 1
ATOM 895 C C . ARG A 1 118 ? 8.548 5.004 1.853 1.00 96.44 118 ARG A C 1
ATOM 897 O O . ARG A 1 118 ? 7.988 5.278 0.798 1.00 96.44 118 ARG A O 1
ATOM 904 N N . ASP A 1 119 ? 9.727 4.395 1.906 1.00 96.94 119 ASP A N 1
ATOM 905 C CA . ASP A 1 119 ? 10.499 3.919 0.761 1.00 96.94 119 ASP A CA 1
ATOM 906 C C . ASP A 1 119 ? 11.022 2.525 1.094 1.00 96.94 119 ASP A C 1
ATOM 908 O O . ASP A 1 119 ? 11.612 2.313 2.154 1.00 96.94 119 ASP A O 1
ATOM 912 N N . VAL A 1 120 ? 10.801 1.582 0.189 1.00 97.00 120 VAL A N 1
ATOM 913 C CA . VAL A 1 120 ? 11.351 0.228 0.269 1.00 97.00 120 VAL A CA 1
ATOM 914 C C . VAL A 1 120 ? 12.085 -0.078 -1.025 1.00 97.00 120 VAL A C 1
ATOM 916 O O . VAL A 1 120 ? 11.619 0.268 -2.110 1.00 97.00 120 VAL A O 1
ATOM 919 N N . ARG A 1 121 ? 13.245 -0.727 -0.901 1.00 95.81 121 ARG A N 1
ATOM 920 C CA . ARG A 1 121 ? 14.095 -1.136 -2.024 1.00 95.81 121 ARG A CA 1
ATOM 921 C C . ARG A 1 121 ? 14.432 -2.614 -1.932 1.00 95.81 121 ARG A C 1
ATOM 923 O O . ARG A 1 121 ? 14.610 -3.144 -0.829 1.00 95.81 121 ARG A O 1
ATOM 930 N N . TRP A 1 122 ? 14.537 -3.256 -3.085 1.00 95.31 122 TRP A N 1
ATOM 931 C CA . TRP A 1 122 ? 14.896 -4.664 -3.217 1.00 95.31 122 TRP A CA 1
ATOM 932 C C . TRP A 1 122 ? 15.657 -4.919 -4.522 1.00 95.31 122 TRP A C 1
ATOM 934 O O . TRP A 1 122 ? 15.753 -4.041 -5.381 1.00 95.31 122 TRP A O 1
ATOM 944 N N . SER A 1 123 ? 16.255 -6.103 -4.640 1.00 94.06 123 SER A N 1
ATOM 945 C CA . SER A 1 123 ? 16.898 -6.559 -5.875 1.00 94.06 123 SER A CA 1
ATOM 946 C C . SER A 1 123 ? 15.831 -6.879 -6.921 1.00 94.06 123 SER A C 1
ATOM 948 O O . SER A 1 123 ? 14.817 -7.471 -6.580 1.00 94.06 123 SER A O 1
ATOM 950 N N . VAL A 1 124 ? 16.062 -6.572 -8.200 1.00 90.31 124 VAL A N 1
ATOM 951 C CA . VAL A 1 124 ? 15.114 -6.912 -9.293 1.00 90.31 124 VAL A CA 1
ATOM 952 C C . VAL A 1 124 ? 14.915 -8.419 -9.503 1.00 90.31 124 VAL A C 1
ATOM 954 O O . VAL A 1 124 ? 14.030 -8.815 -10.252 1.00 90.31 124 VAL A O 1
ATOM 957 N N . TYR A 1 125 ? 15.755 -9.255 -8.887 1.00 90.31 125 TYR A N 1
ATOM 958 C CA . TYR A 1 125 ? 15.599 -10.714 -8.893 1.00 90.31 125 TYR A CA 1
ATOM 959 C C . TYR A 1 125 ? 14.775 -11.232 -7.711 1.00 90.31 125 TYR A C 1
ATOM 961 O O . TYR A 1 125 ? 14.482 -12.424 -7.658 1.00 90.31 125 TYR A O 1
ATOM 969 N N . ASP A 1 126 ? 14.436 -10.352 -6.770 1.00 92.12 126 ASP A N 1
ATOM 970 C CA . ASP A 1 126 ? 13.581 -10.676 -5.641 1.00 92.12 126 ASP A CA 1
ATOM 971 C C . ASP A 1 126 ? 12.151 -10.231 -5.956 1.00 92.12 126 ASP A C 1
ATOM 973 O O . ASP A 1 126 ? 11.918 -9.134 -6.468 1.00 92.12 126 ASP A O 1
ATOM 977 N N . GLU A 1 127 ? 11.184 -11.041 -5.544 1.00 88.69 127 GLU A N 1
ATOM 978 C CA . GLU A 1 127 ? 9.764 -10.688 -5.541 1.00 88.69 127 GLU A CA 1
ATOM 979 C C . GLU A 1 127 ? 9.297 -10.596 -4.084 1.00 88.69 127 GLU A C 1
ATOM 981 O O . GLU A 1 127 ? 8.655 -11.519 -3.578 1.00 88.69 127 GLU A O 1
ATOM 986 N N . PRO A 1 128 ? 9.698 -9.547 -3.336 1.00 92.94 128 PRO A N 1
ATOM 987 C CA . PRO A 1 128 ? 9.313 -9.453 -1.944 1.00 92.94 128 PRO A CA 1
ATOM 988 C C . PRO A 1 128 ? 7.816 -9.189 -1.841 1.00 92.94 128 PRO A C 1
ATOM 990 O O . PRO A 1 128 ? 7.251 -8.368 -2.569 1.00 92.94 128 PRO A O 1
ATOM 993 N N . ASP A 1 129 ? 7.195 -9.799 -0.841 1.00 95.81 129 ASP A N 1
ATOM 994 C CA . ASP A 1 129 ? 5.945 -9.260 -0.346 1.00 95.81 129 ASP A CA 1
ATOM 995 C C . ASP A 1 129 ? 6.188 -7.872 0.252 1.00 95.81 129 ASP A C 1
ATOM 997 O O . ASP A 1 129 ? 7.222 -7.585 0.863 1.00 95.81 129 ASP A O 1
ATOM 1001 N N . LEU A 1 130 ? 5.224 -6.989 0.029 1.00 97.50 130 LEU A N 1
ATOM 1002 C CA . LEU A 1 130 ? 5.199 -5.643 0.572 1.00 97.50 130 LEU A CA 1
ATOM 1003 C C . LEU A 1 130 ? 3.869 -5.433 1.293 1.00 97.50 130 LEU A C 1
ATOM 1005 O O . LEU A 1 130 ? 2.829 -5.927 0.846 1.00 97.50 130 LEU A O 1
ATOM 1009 N N . TRP A 1 131 ? 3.908 -4.684 2.391 1.00 98.31 131 TRP A N 1
ATOM 1010 C CA . TRP A 1 131 ? 2.763 -4.393 3.250 1.00 98.31 131 TRP A CA 1
ATOM 1011 C C . TRP A 1 131 ? 2.558 -2.884 3.320 1.00 98.31 131 TRP A C 1
ATOM 1013 O O . TRP A 1 131 ? 3.425 -2.176 3.827 1.00 98.31 131 TRP A O 1
ATOM 1023 N N . VAL A 1 132 ? 1.424 -2.383 2.826 1.00 98.25 132 VAL A N 1
ATOM 1024 C CA . VAL A 1 132 ? 1.027 -0.976 3.004 1.00 98.25 132 VAL A CA 1
ATOM 1025 C C . VAL A 1 132 ? 0.148 -0.875 4.242 1.00 98.25 132 VAL A C 1
ATOM 1027 O O . VAL A 1 132 ? -0.901 -1.517 4.311 1.00 98.25 132 VAL A O 1
ATOM 1030 N N . VAL A 1 133 ? 0.586 -0.093 5.225 1.00 98.38 133 VAL A N 1
ATOM 1031 C CA . VAL A 1 133 ? -0.003 -0.038 6.566 1.00 98.38 133 VAL A CA 1
ATOM 1032 C C . VAL A 1 133 ? -0.592 1.342 6.828 1.00 98.38 133 VAL A C 1
ATOM 1034 O O . VAL A 1 133 ? 0.152 2.310 6.956 1.00 98.38 133 VAL A O 1
ATOM 1037 N N . PHE A 1 134 ? -1.914 1.422 6.975 1.00 97.69 134 PHE A N 1
ATOM 1038 C CA . PHE A 1 134 ? -2.622 2.633 7.403 1.00 97.69 134 PHE A CA 1
ATOM 1039 C C . PHE A 1 134 ? -2.830 2.651 8.928 1.00 97.69 134 PHE A C 1
ATOM 1041 O O . PHE A 1 134 ? -3.163 1.618 9.517 1.00 97.69 134 PHE A O 1
ATOM 1048 N N . LYS A 1 135 ? -2.691 3.821 9.570 1.00 96.69 135 LYS A N 1
ATOM 1049 C CA . LYS A 1 135 ? -2.893 4.010 11.026 1.00 96.69 135 LYS A CA 1
ATOM 1050 C C . LYS A 1 135 ? -3.942 5.103 11.324 1.00 96.69 135 LYS A C 1
ATOM 1052 O O . LYS A 1 135 ? -3.589 6.169 11.826 1.00 96.69 135 LYS A O 1
ATOM 1057 N N . PRO A 1 136 ? -5.235 4.845 11.058 1.00 92.81 136 PRO A N 1
ATOM 1058 C CA . PRO A 1 136 ? -6.303 5.849 11.139 1.00 92.81 136 PRO A CA 1
ATOM 1059 C C . PRO A 1 136 ? -6.432 6.576 12.485 1.00 92.81 136 PRO A C 1
ATOM 1061 O O . PRO A 1 136 ? -6.803 7.743 12.535 1.00 92.81 136 PRO A O 1
ATOM 1064 N N . GLU A 1 137 ? -6.155 5.904 13.606 1.00 89.62 137 GLU A N 1
ATOM 1065 C CA . GLU A 1 137 ? -6.330 6.495 14.945 1.00 89.62 137 GLU A CA 1
ATOM 1066 C C . GLU A 1 137 ? -5.286 7.570 15.288 1.00 89.62 137 GLU A C 1
ATOM 1068 O O . GLU A 1 137 ? -5.396 8.241 16.318 1.00 89.62 137 GLU A O 1
ATOM 1073 N N . MET A 1 138 ? -4.269 7.732 14.442 1.00 84.56 138 MET A N 1
ATOM 1074 C CA . MET A 1 138 ? -3.209 8.719 14.623 1.00 84.56 138 MET A CA 1
ATOM 1075 C C . MET A 1 138 ? -3.543 10.068 13.960 1.00 84.56 138 MET A C 1
ATOM 1077 O O . MET A 1 138 ? -3.003 11.090 14.383 1.00 84.56 138 MET A O 1
ATOM 1081 N N . ASP A 1 139 ? -4.492 10.106 13.014 1.00 72.88 139 ASP A N 1
ATOM 1082 C CA . ASP A 1 139 ? -4.844 11.301 12.221 1.00 72.88 139 ASP A CA 1
ATOM 1083 C C . ASP A 1 139 ? -5.501 12.440 13.031 1.00 72.88 139 ASP A C 1
ATOM 1085 O O . ASP A 1 139 ? -5.588 13.567 12.555 1.00 72.88 139 ASP A O 1
ATOM 1089 N N . GLY A 1 140 ? -5.922 12.189 14.276 1.00 61.38 140 GLY A N 1
ATOM 1090 C CA . GLY A 1 140 ? -6.515 13.199 15.169 1.00 61.38 140 GLY A CA 1
ATOM 1091 C C . GLY A 1 140 ? -5.685 13.545 16.409 1.00 61.38 140 GLY A C 1
ATOM 1092 O O . GLY A 1 140 ? -6.102 14.384 17.205 1.00 61.38 140 GLY A O 1
ATOM 1093 N N . LYS A 1 141 ? -4.534 12.893 16.622 1.00 58.62 141 LYS A N 1
ATOM 1094 C CA . LYS A 1 141 ? -3.737 13.079 17.850 1.00 58.62 141 LYS A CA 1
ATOM 1095 C C . LYS A 1 141 ? -2.700 14.202 17.733 1.00 58.62 141 LYS A C 1
ATOM 1097 O O . LYS A 1 141 ? -2.267 14.712 18.759 1.00 58.62 141 LYS A O 1
ATOM 1102 N N . GLU A 1 142 ? -2.322 14.629 16.526 1.00 54.06 142 GLU A N 1
ATOM 1103 C CA . GLU A 1 142 ? -1.270 15.648 16.348 1.00 54.06 142 GLU A CA 1
ATOM 1104 C C . GLU A 1 142 ? -1.693 17.077 16.725 1.00 54.06 142 GLU A C 1
ATOM 1106 O O . GLU A 1 142 ? -0.863 17.849 17.207 1.00 54.06 142 GLU A O 1
ATOM 1111 N N . GLU A 1 143 ? -2.970 17.434 16.566 1.00 52.09 143 GLU A N 1
ATOM 1112 C CA . GLU A 1 143 ? -3.488 18.756 16.963 1.00 52.09 143 GLU A CA 1
ATOM 1113 C C . GLU A 1 143 ? -3.476 18.936 18.491 1.00 52.09 143 GLU A C 1
ATOM 1115 O O . GLU A 1 143 ? -3.249 20.036 18.992 1.00 52.09 143 GLU A O 1
ATOM 1120 N N . LEU A 1 144 ? -3.641 17.846 19.248 1.00 51.19 144 LEU A N 1
ATOM 1121 C CA . LEU A 1 144 ? -3.697 17.901 20.709 1.00 51.19 144 LEU A CA 1
ATOM 1122 C C . LEU A 1 144 ? -2.309 18.112 21.340 1.00 51.19 144 LEU A C 1
ATOM 1124 O O . LEU A 1 144 ? -2.189 18.817 22.334 1.00 51.19 144 LEU A O 1
ATOM 1128 N N . PHE A 1 145 ? -1.243 17.581 20.730 1.00 53.28 145 PHE A N 1
ATOM 1129 C CA . PHE A 1 145 ? 0.125 17.736 21.249 1.00 53.28 145 PHE A CA 1
ATOM 1130 C C . PHE A 1 145 ? 0.759 19.102 20.950 1.00 53.28 145 PHE A C 1
ATOM 1132 O O . PHE A 1 145 ? 1.715 19.489 21.623 1.00 53.28 145 PHE A O 1
ATOM 1139 N N . LYS A 1 146 ? 0.241 19.862 19.975 1.00 52.00 146 LYS A N 1
ATOM 1140 C CA . LYS A 1 146 ? 0.716 21.232 19.704 1.00 52.00 146 LYS A CA 1
ATOM 1141 C C . LYS A 1 146 ? 0.111 22.277 20.645 1.00 52.00 146 LYS A C 1
ATOM 1143 O O . LYS A 1 146 ? 0.720 23.328 20.828 1.00 52.00 146 LYS A O 1
ATOM 1148 N N . ALA A 1 147 ? -1.031 21.990 21.272 1.00 54.31 147 ALA A N 1
ATOM 1149 C CA . ALA A 1 147 ? -1.666 22.902 22.223 1.00 54.31 147 ALA A CA 1
ATOM 1150 C C . ALA A 1 147 ? -0.940 22.963 23.585 1.00 54.31 147 ALA A C 1
ATOM 1152 O O . ALA A 1 147 ? -0.931 24.013 24.222 1.00 54.31 147 A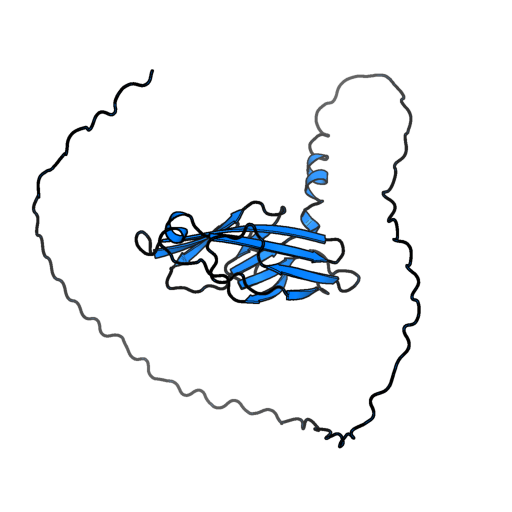LA A O 1
ATOM 1153 N N . ASP A 1 148 ? -0.265 21.886 24.001 1.00 53.84 148 ASP A N 1
ATOM 1154 C CA . ASP A 1 148 ? 0.339 21.798 25.341 1.00 53.84 148 ASP A CA 1
ATOM 1155 C C . ASP A 1 148 ? 1.732 22.448 25.461 1.00 53.84 148 ASP A C 1
ATOM 1157 O O . ASP A 1 148 ? 2.201 22.707 26.570 1.00 53.84 148 ASP A O 1
ATOM 1161 N N . ILE A 1 149 ? 2.398 22.765 24.344 1.00 56.16 149 ILE A N 1
ATOM 1162 C CA . ILE A 1 149 ? 3.720 23.427 24.354 1.00 56.16 149 ILE A CA 1
ATOM 1163 C C . ILE A 1 149 ? 3.594 24.963 24.295 1.00 56.16 149 ILE A C 1
ATOM 1165 O O . ILE A 1 149 ? 4.524 25.672 24.665 1.00 56.16 149 ILE A O 1
ATOM 1169 N N . ALA A 1 150 ? 2.427 25.506 23.935 1.00 55.44 150 ALA A N 1
ATOM 1170 C CA . ALA A 1 150 ? 2.198 26.954 23.873 1.00 55.44 150 ALA A CA 1
ATOM 1171 C C . ALA A 1 150 ? 1.832 27.606 25.231 1.00 55.44 150 ALA A C 1
ATOM 1173 O O . ALA A 1 150 ? 1.562 28.803 25.279 1.00 55.44 150 ALA A O 1
ATOM 1174 N N . GLY A 1 151 ? 1.799 26.846 26.334 1.00 54.56 151 GLY A N 1
ATOM 1175 C CA . GLY A 1 151 ? 1.274 27.303 27.632 1.00 54.56 151 GLY A CA 1
ATOM 1176 C C . GLY A 1 151 ? 2.299 27.663 28.715 1.00 54.56 151 GLY A C 1
ATOM 1177 O O . GLY A 1 151 ? 1.906 27.933 29.849 1.00 54.56 151 GLY A O 1
ATOM 1178 N N . LYS A 1 152 ? 3.604 27.642 28.429 1.00 53.75 152 LYS A N 1
ATOM 1179 C CA . LYS A 1 152 ? 4.650 27.940 29.422 1.00 53.75 152 LYS A CA 1
ATOM 1180 C C . LYS A 1 152 ? 5.679 28.890 28.839 1.00 53.75 152 LYS A C 1
ATOM 1182 O O . LYS A 1 152 ? 6.703 28.434 28.374 1.00 53.75 152 LYS A O 1
ATOM 1187 N N . ASP A 1 153 ? 5.323 30.167 28.848 1.00 57.69 153 ASP A N 1
ATOM 1188 C CA . ASP A 1 153 ? 6.170 31.365 28.912 1.00 57.69 153 ASP A CA 1
ATOM 1189 C C . ASP A 1 153 ? 5.148 32.519 28.897 1.00 57.69 153 ASP A C 1
ATOM 1191 O O . ASP A 1 153 ? 4.567 32.836 27.870 1.00 57.69 153 ASP A O 1
ATOM 1195 N N . SER A 1 154 ? 4.739 33.153 29.992 1.00 50.94 154 SER A N 1
ATOM 1196 C CA . SER A 1 154 ? 5.544 34.115 30.737 1.00 50.94 154 SER A CA 1
ATOM 1197 C C . SER A 1 154 ? 4.715 34.621 31.919 1.00 50.94 154 SER A C 1
ATOM 1199 O O . SER A 1 154 ? 3.524 34.902 31.801 1.00 50.94 154 SER A O 1
ATOM 1201 N N . ASN A 1 155 ? 5.382 34.764 33.052 1.00 54.66 155 ASN A N 1
ATOM 1202 C CA . ASN A 1 155 ? 4.943 35.528 34.208 1.00 54.66 155 ASN A CA 1
ATOM 1203 C C . ASN A 1 155 ? 4.981 37.032 33.852 1.00 54.66 155 ASN A C 1
ATOM 1205 O O . ASN A 1 155 ? 5.990 37.463 33.295 1.00 54.66 155 ASN A O 1
ATOM 1209 N N . GLY A 1 156 ? 3.961 37.822 34.209 1.00 51.62 156 GLY A N 1
ATOM 1210 C CA . GLY A 1 156 ? 4.089 39.288 34.284 1.00 51.62 156 GLY A CA 1
ATOM 1211 C C . GLY A 1 156 ? 2.897 40.112 33.791 1.00 51.62 156 GLY A C 1
ATOM 1212 O O . GLY A 1 156 ? 2.834 40.467 32.622 1.00 51.62 156 GLY A O 1
ATOM 1213 N N . ASP A 1 157 ? 2.055 40.489 34.754 1.00 51.38 157 ASP A N 1
ATOM 1214 C CA . ASP A 1 157 ? 1.325 41.763 34.847 1.00 51.38 157 ASP A CA 1
ATOM 1215 C C . ASP A 1 157 ? -0.092 41.907 34.251 1.00 51.38 157 ASP A C 1
ATOM 1217 O O . ASP A 1 157 ? -0.327 42.225 33.093 1.00 51.38 157 ASP A O 1
ATOM 1221 N N . GLU A 1 158 ? -1.029 41.739 35.192 1.00 55.81 158 GLU A N 1
ATOM 1222 C CA . GLU A 1 158 ? -2.187 42.585 35.507 1.00 55.81 158 GLU A CA 1
ATOM 1223 C C . GLU A 1 158 ? -3.222 42.997 34.438 1.00 55.81 158 GLU A C 1
ATOM 1225 O O . GLU A 1 158 ? -2.984 43.793 33.539 1.00 55.81 158 GLU A O 1
ATOM 1230 N N . LYS A 1 159 ? -4.465 42.665 34.826 1.00 49.72 159 LYS A N 1
ATOM 1231 C CA . LYS A 1 159 ? -5.732 43.396 34.651 1.00 49.72 159 LYS A CA 1
ATOM 1232 C C . LYS A 1 159 ? -6.475 43.270 33.321 1.00 49.72 159 LYS A C 1
ATOM 1234 O O . LYS A 1 159 ? -5.999 43.661 32.268 1.00 49.72 159 LYS A O 1
ATOM 1239 N N . SER A 1 160 ? -7.768 42.966 33.507 1.00 45.25 160 SER A N 1
ATOM 1240 C CA . SER A 1 160 ? -8.891 43.260 32.608 1.00 45.25 160 SER A CA 1
ATOM 1241 C C . SER A 1 160 ? -8.948 42.379 31.354 1.00 45.25 160 SER A C 1
ATOM 1243 O O . SER A 1 160 ? -7.972 42.220 30.650 1.00 45.25 160 SER A O 1
ATOM 1245 N N . LEU A 1 161 ? -10.056 41.753 30.970 1.00 44.25 161 LEU A N 1
ATOM 1246 C CA . LEU A 1 161 ? -11.470 42.003 31.226 1.00 44.25 161 LEU A CA 1
ATOM 1247 C C . LEU A 1 161 ? -12.244 40.711 30.928 1.00 44.25 161 LEU A C 1
ATOM 1249 O O . LEU A 1 161 ? -11.836 39.907 30.092 1.00 44.25 161 LEU A O 1
ATOM 1253 N N . LEU A 1 162 ? -13.394 40.570 31.590 1.00 50.19 162 LEU A N 1
ATOM 1254 C CA . LEU A 1 162 ? -14.495 39.713 31.163 1.00 50.19 162 LEU A CA 1
ATOM 1255 C C . LEU A 1 162 ? -14.706 39.789 29.644 1.00 50.19 162 LEU A C 1
ATOM 1257 O O . LEU A 1 162 ? -14.959 40.884 29.152 1.00 50.19 162 LEU A O 1
ATOM 1261 N N . VAL A 1 163 ? -14.776 38.640 28.965 1.00 48.03 163 VAL A N 1
ATOM 1262 C CA . VAL A 1 163 ? -15.793 38.416 27.928 1.00 48.03 163 VAL A CA 1
ATOM 1263 C C . VAL A 1 163 ? -16.298 36.975 28.008 1.00 48.03 163 VAL A C 1
ATOM 1265 O O . VAL A 1 163 ? -15.545 36.010 28.101 1.00 48.03 163 VAL A O 1
ATOM 1268 N N . GLU A 1 164 ? -17.621 36.924 28.026 1.00 47.28 164 GLU A N 1
ATOM 1269 C CA . GLU A 1 164 ? -18.576 35.831 27.997 1.00 47.28 164 GLU A CA 1
ATOM 1270 C C . GLU A 1 164 ? -18.186 34.511 27.323 1.00 47.28 164 GLU A C 1
ATOM 1272 O O . GLU A 1 164 ? -17.636 34.428 26.228 1.00 47.28 164 GLU A O 1
ATOM 1277 N N . ALA A 1 165 ? -18.676 33.464 27.983 1.00 48.41 165 ALA A N 1
ATOM 1278 C CA . ALA A 1 165 ? -18.971 32.158 27.437 1.00 48.41 165 ALA A CA 1
ATOM 1279 C C . ALA A 1 165 ? -19.722 32.225 26.098 1.00 48.41 165 ALA A C 1
ATOM 1281 O O . ALA A 1 165 ? -20.824 32.767 26.026 1.00 48.41 165 ALA A O 1
ATOM 1282 N N . GLN A 1 166 ? -19.219 31.510 25.092 1.00 43.56 166 GLN A N 1
ATOM 1283 C CA . GLN A 1 166 ? -20.076 30.936 24.062 1.00 43.56 166 GLN A CA 1
ATOM 1284 C C . GLN A 1 166 ? -19.760 29.457 23.863 1.00 43.56 166 GLN A C 1
ATOM 1286 O O . GLN A 1 166 ? -18.619 29.005 23.820 1.00 43.56 166 GLN A O 1
ATOM 1291 N N . ARG A 1 167 ? -20.859 28.712 23.870 1.00 40.25 167 ARG A N 1
ATOM 1292 C CA . ARG A 1 167 ? -20.999 27.264 23.925 1.00 40.25 167 ARG A CA 1
ATOM 1293 C C . ARG A 1 167 ? -20.519 26.604 22.631 1.00 40.25 167 ARG A C 1
ATOM 1295 O O . ARG A 1 167 ? -20.666 27.169 21.553 1.00 40.25 167 ARG A O 1
ATOM 1302 N N . SER A 1 168 ? -20.056 25.361 22.763 1.00 48.59 168 SER A N 1
ATOM 1303 C CA . SER A 1 168 ? -19.914 24.388 21.676 1.00 48.59 168 SER A CA 1
ATOM 1304 C C . SER A 1 168 ? -21.130 24.342 20.748 1.00 48.59 168 SER A C 1
ATOM 1306 O O . SER A 1 168 ? -22.267 24.476 21.208 1.00 48.59 168 SER A O 1
ATOM 1308 N N . PRO A 1 169 ? -20.899 23.920 19.499 1.00 52.56 169 PRO A N 1
ATOM 1309 C CA . PRO A 1 169 ? -21.781 22.940 18.888 1.00 52.56 169 PRO A CA 1
ATOM 1310 C C . PRO A 1 169 ? -21.011 21.664 18.540 1.00 52.56 169 PRO A C 1
ATOM 1312 O O . PRO A 1 169 ? -20.080 21.642 17.740 1.00 52.56 169 PRO A O 1
ATOM 1315 N N . THR A 1 170 ? -21.454 20.586 19.172 1.00 52.91 170 THR A N 1
ATOM 1316 C CA . THR A 1 170 ? -21.278 19.193 18.770 1.00 52.91 170 THR A CA 1
ATOM 1317 C C . THR A 1 170 ? -21.714 19.020 17.307 1.00 52.91 170 THR A C 1
ATOM 1319 O O . THR A 1 170 ? -22.812 19.470 16.970 1.00 52.91 170 THR A O 1
ATOM 1322 N N . PRO A 1 171 ? -20.950 18.347 16.430 1.00 51.66 171 PRO A N 1
ATOM 1323 C CA . PRO A 1 171 ? -21.493 17.912 15.152 1.00 51.66 171 PRO A CA 1
ATOM 1324 C C . PRO A 1 171 ? -22.467 16.753 15.397 1.00 51.66 171 PRO A C 1
ATOM 1326 O O . PRO A 1 171 ? -22.092 15.677 15.865 1.00 51.66 171 PRO A O 1
ATOM 1329 N N . ALA A 1 172 ? -23.745 17.012 15.129 1.00 44.66 172 ALA A N 1
ATOM 1330 C CA . ALA A 1 172 ? -24.803 16.018 15.143 1.00 44.66 172 ALA A CA 1
ATOM 1331 C C . ALA A 1 172 ? -24.608 15.032 13.982 1.00 44.66 172 ALA A C 1
ATOM 1333 O O . ALA A 1 172 ? -24.485 15.432 12.826 1.00 44.66 172 ALA A O 1
ATOM 1334 N N . CYS A 1 173 ? -24.617 13.737 14.294 1.00 36.44 173 CYS A N 1
ATOM 1335 C CA . CYS A 1 173 ? -24.787 12.682 13.306 1.00 36.44 173 CYS A CA 1
ATOM 1336 C C . CYS A 1 173 ? -26.197 12.788 12.710 1.00 36.44 173 CYS A C 1
ATOM 1338 O O . CYS A 1 173 ? -27.181 12.401 13.343 1.00 36.44 173 CYS A O 1
ATOM 1340 N N . GLU A 1 174 ? -26.291 13.321 11.498 1.00 43.03 174 GLU A N 1
ATOM 1341 C CA . GLU A 1 174 ? -27.520 13.358 10.716 1.00 43.03 174 GLU A CA 1
ATOM 1342 C C . GLU A 1 174 ? -27.724 11.990 10.040 1.00 43.03 174 GLU A C 1
ATOM 1344 O O . GLU A 1 174 ? -26.924 11.540 9.219 1.00 43.03 174 GLU A O 1
ATOM 1349 N N . TYR A 1 175 ? -28.778 11.280 10.450 1.00 52.97 175 TYR A N 1
ATOM 1350 C CA . TYR A 1 175 ? -29.233 10.045 9.812 1.00 52.97 175 TYR A CA 1
ATOM 1351 C C . TYR A 1 175 ? -29.894 10.368 8.461 1.00 52.97 175 TYR A C 1
ATOM 1353 O O . TYR A 1 175 ? -30.747 11.256 8.413 1.00 52.97 175 TYR A O 1
ATOM 1361 N N . PRO A 1 176 ? -29.607 9.624 7.377 1.00 62.81 176 PRO A N 1
ATOM 1362 C CA . PRO A 1 176 ? -30.337 9.789 6.128 1.00 62.81 176 PRO A CA 1
ATOM 1363 C C . PRO A 1 176 ? -31.779 9.248 6.236 1.00 62.81 176 PRO A C 1
ATOM 1365 O O . PRO A 1 176 ? -32.023 8.243 6.916 1.00 62.81 176 PRO A O 1
ATOM 1368 N N . PRO A 1 177 ? -32.748 9.873 5.541 1.00 54.91 177 PRO A N 1
ATOM 1369 C CA . PRO A 1 177 ? -34.140 9.443 5.533 1.00 54.91 177 PRO A CA 1
ATOM 1370 C C . PRO A 1 177 ? -34.327 8.100 4.813 1.00 54.91 177 PRO A C 1
ATOM 1372 O O . PRO A 1 177 ? -33.761 7.833 3.752 1.00 54.91 177 PRO A O 1
ATOM 1375 N N . GLN A 1 178 ? -35.178 7.256 5.398 1.00 48.62 178 GLN A N 1
ATOM 1376 C CA . GLN A 1 178 ? -35.566 5.965 4.841 1.00 48.62 178 GLN A CA 1
ATOM 1377 C C . GLN A 1 178 ? -36.383 6.136 3.556 1.00 48.62 178 GLN A C 1
ATOM 1379 O O . GLN A 1 178 ? -37.496 6.667 3.576 1.00 48.62 178 GLN A O 1
ATOM 1384 N N . HIS A 1 179 ? -35.864 5.620 2.442 1.00 49.50 179 HIS A N 1
ATOM 1385 C CA . HIS A 1 179 ? -36.644 5.464 1.222 1.00 49.50 179 HIS A CA 1
ATOM 1386 C C . HIS A 1 179 ? -37.486 4.185 1.270 1.00 49.50 179 HIS A C 1
ATOM 1388 O O . HIS A 1 179 ? -36.998 3.080 1.505 1.00 49.50 179 HIS A O 1
ATOM 1394 N N . ARG A 1 180 ? -38.786 4.388 1.040 1.00 50.44 180 ARG A N 1
ATOM 1395 C CA . ARG A 1 180 ? -39.845 3.384 0.930 1.00 50.44 180 ARG A CA 1
ATOM 1396 C C . ARG A 1 180 ? -39.534 2.332 -0.136 1.00 50.44 180 ARG A C 1
ATOM 1398 O O . ARG A 1 180 ? -39.293 2.660 -1.294 1.00 50.44 180 ARG A O 1
ATOM 1405 N N . ILE A 1 181 ? -39.673 1.073 0.261 1.00 41.44 181 ILE A N 1
ATOM 1406 C CA . ILE A 1 181 ? -39.758 -0.093 -0.617 1.00 41.44 181 ILE A CA 1
ATOM 1407 C C . ILE A 1 181 ? -41.182 -0.149 -1.191 1.00 41.44 181 ILE A C 1
ATOM 1409 O O . ILE A 1 181 ? -42.151 -0.165 -0.432 1.00 41.44 181 ILE A O 1
ATOM 1413 N N . LEU A 1 182 ? -41.313 -0.201 -2.519 1.00 54.22 182 LEU A N 1
ATOM 1414 C CA . LEU A 1 182 ? -42.540 -0.630 -3.198 1.00 54.22 182 LEU A CA 1
ATOM 1415 C C . LEU A 1 182 ? -42.334 -2.020 -3.828 1.00 54.22 182 LEU A C 1
ATOM 1417 O O . LEU A 1 182 ? -41.225 -2.333 -4.264 1.00 54.22 182 LEU A O 1
ATOM 1421 N N . PRO A 1 183 ? -43.385 -2.860 -3.871 1.00 46.25 183 PRO A N 1
ATOM 1422 C CA . PRO A 1 183 ? -43.279 -4.264 -4.243 1.00 46.25 183 PRO A CA 1
ATOM 1423 C C . PRO A 1 183 ? -43.302 -4.447 -5.765 1.00 46.25 183 PRO A C 1
ATOM 1425 O O . PRO A 1 183 ? -44.239 -4.013 -6.436 1.00 46.25 183 PRO A O 1
ATOM 1428 N N . LEU A 1 184 ? -42.316 -5.164 -6.307 1.00 41.34 184 LEU A N 1
ATOM 1429 C CA . LEU A 1 184 ? -42.374 -5.687 -7.671 1.00 41.34 184 LEU A CA 1
ATOM 1430 C C . LEU A 1 184 ? -42.778 -7.163 -7.650 1.00 41.34 184 LEU A C 1
ATOM 1432 O O . LEU A 1 184 ? -42.157 -8.018 -7.019 1.00 41.34 184 LEU A O 1
ATOM 1436 N N . LYS A 1 185 ? -43.902 -7.401 -8.327 1.00 42.91 185 LYS A N 1
ATOM 1437 C CA . LYS A 1 185 ? -44.584 -8.674 -8.537 1.00 42.91 185 LYS A CA 1
ATOM 1438 C C . LYS A 1 185 ? -43.685 -9.679 -9.265 1.00 42.91 185 LYS A C 1
ATOM 1440 O O . LYS A 1 185 ? -42.963 -9.325 -10.190 1.00 42.91 185 LYS A O 1
ATOM 1445 N N . HIS A 1 186 ? -43.804 -10.938 -8.848 1.00 38.62 186 HIS A N 1
ATOM 1446 C CA . HIS A 1 186 ? -43.286 -12.129 -9.525 1.00 38.62 186 HIS A CA 1
ATOM 1447 C C . HIS A 1 186 ? -43.897 -12.301 -10.932 1.00 38.62 186 HIS A C 1
ATOM 1449 O O . HIS A 1 186 ? -44.970 -11.755 -11.205 1.00 38.62 186 HIS A O 1
ATOM 1455 N N . PRO A 1 187 ? -43.281 -13.140 -11.785 1.00 53.56 187 PRO A N 1
ATOM 1456 C CA . PRO A 1 187 ? -43.789 -14.513 -11.861 1.00 53.56 187 PRO A CA 1
ATOM 1457 C C . PRO A 1 187 ? -42.713 -15.618 -11.933 1.00 53.56 187 PRO A C 1
ATOM 1459 O O . PRO A 1 187 ? -41.701 -15.502 -12.611 1.00 53.56 187 PRO A O 1
ATOM 1462 N N . PHE A 1 188 ? -43.018 -16.698 -11.205 1.00 35.00 188 PHE A N 1
ATOM 1463 C CA . PHE A 1 188 ? -42.828 -18.124 -11.508 1.00 35.00 188 PHE A CA 1
ATOM 1464 C C . PHE A 1 188 ? -41.768 -18.556 -12.536 1.00 35.00 188 PHE A C 1
ATOM 1466 O O . PHE A 1 188 ? -41.992 -18.400 -13.731 1.00 35.00 188 PHE A O 1
ATOM 1473 N N . ILE A 1 189 ? -40.768 -19.328 -12.077 1.00 36.19 189 ILE A N 1
ATOM 1474 C CA . ILE A 1 189 ? -40.325 -20.564 -12.752 1.00 36.19 189 ILE A CA 1
ATOM 1475 C C . ILE A 1 189 ? -40.095 -21.662 -11.700 1.00 36.19 189 ILE A C 1
ATOM 1477 O O . ILE A 1 189 ? -39.554 -21.435 -10.619 1.00 36.19 189 ILE A O 1
ATOM 1481 N N . THR A 1 190 ? -40.582 -22.849 -12.038 1.00 36.34 190 THR A N 1
ATOM 1482 C CA . THR A 1 190 ? -40.843 -24.006 -11.185 1.00 36.34 190 THR A CA 1
ATOM 1483 C C . THR A 1 190 ? -39.681 -25.011 -11.195 1.00 36.34 190 THR A C 1
ATOM 1485 O O . THR A 1 190 ? -39.199 -25.383 -12.256 1.00 36.34 190 THR A O 1
ATOM 1488 N N . LEU A 1 191 ? -39.303 -25.458 -9.990 1.00 35.34 191 LEU A N 1
ATOM 1489 C CA . LEU A 1 191 ? -38.773 -26.765 -9.551 1.00 35.34 191 LEU A CA 1
ATOM 1490 C C . LEU A 1 191 ? -37.868 -27.602 -10.480 1.00 35.34 191 LEU A C 1
ATOM 1492 O O . LEU A 1 191 ? -38.354 -28.233 -11.412 1.00 35.34 191 LEU A O 1
ATOM 1496 N N . THR A 1 192 ? -36.662 -27.906 -9.981 1.00 35.72 192 THR A N 1
ATOM 1497 C CA . THR A 1 192 ? -36.126 -29.282 -10.012 1.00 35.72 192 THR A CA 1
ATOM 1498 C C . THR A 1 192 ? -35.365 -29.631 -8.725 1.00 35.72 192 THR A C 1
ATOM 1500 O O . THR A 1 192 ? -34.314 -29.075 -8.431 1.00 35.72 192 THR A O 1
ATOM 1503 N N . ARG A 1 193 ? -35.978 -30.562 -7.981 1.00 34.44 193 ARG A N 1
ATOM 1504 C CA . ARG A 1 193 ? -35.483 -31.526 -6.976 1.00 34.44 193 ARG A CA 1
ATOM 1505 C C . ARG A 1 193 ? -33.991 -31.528 -6.582 1.00 34.44 193 ARG A C 1
ATOM 1507 O O . ARG A 1 193 ? -33.119 -31.815 -7.394 1.00 34.44 193 ARG A O 1
ATOM 1514 N N . GLU A 1 194 ? -33.775 -31.423 -5.267 1.00 43.53 194 GLU A N 1
ATOM 1515 C CA . GLU A 1 194 ? -32.626 -31.960 -4.515 1.00 43.53 194 GLU A CA 1
ATOM 1516 C C . GLU A 1 194 ? -32.445 -33.483 -4.684 1.00 43.53 194 GLU A C 1
ATOM 1518 O O . GLU A 1 194 ? -33.424 -34.222 -4.846 1.00 43.53 194 GLU A O 1
ATOM 1523 N N . PRO A 1 195 ? -31.217 -33.969 -4.434 1.00 53.34 195 PRO A N 1
ATOM 1524 C CA . PRO A 1 195 ? -31.012 -35.151 -3.603 1.00 53.34 195 PRO A CA 1
ATOM 1525 C C . PRO A 1 195 ? -30.122 -34.866 -2.367 1.00 53.34 195 PRO A C 1
ATOM 1527 O O . PRO A 1 195 ? -29.417 -33.858 -2.309 1.00 53.34 195 PRO A O 1
ATOM 1530 N N . PRO A 1 196 ? -30.168 -35.737 -1.340 1.00 53.09 196 PRO A N 1
ATOM 1531 C CA . PRO A 1 196 ? -29.942 -35.348 0.047 1.00 53.09 196 PRO A CA 1
ATOM 1532 C C . PRO A 1 196 ? -28.488 -35.417 0.536 1.00 53.09 196 PRO A C 1
ATOM 1534 O O . PRO A 1 196 ? -27.638 -36.168 0.062 1.00 53.09 196 PRO A O 1
ATOM 1537 N N . ARG A 1 197 ? -28.292 -34.647 1.611 1.00 47.59 197 ARG A N 1
ATOM 1538 C CA . ARG A 1 197 ? -27.177 -34.571 2.566 1.00 47.59 197 ARG A CA 1
ATOM 1539 C C . ARG A 1 197 ? -26.393 -35.877 2.779 1.00 47.59 197 ARG A C 1
ATOM 1541 O O . ARG A 1 197 ? -26.932 -36.859 3.287 1.00 47.59 197 ARG A O 1
ATOM 1548 N N . ARG A 1 198 ? -25.066 -35.803 2.623 1.00 43.81 198 ARG A N 1
ATOM 1549 C CA . ARG A 1 198 ? -24.116 -36.658 3.354 1.00 43.81 198 ARG A CA 1
ATOM 1550 C C . ARG A 1 198 ? -23.516 -35.878 4.522 1.00 43.81 198 ARG A C 1
ATOM 1552 O O . ARG A 1 198 ? -22.750 -34.939 4.333 1.00 43.81 198 ARG A O 1
ATOM 1559 N N . LYS A 1 199 ? -23.871 -36.290 5.741 1.00 46.25 199 LYS A N 1
ATOM 1560 C CA . LYS A 1 199 ? -23.137 -35.950 6.965 1.00 46.25 199 LYS A CA 1
ATOM 1561 C C . LYS A 1 199 ? -21.777 -36.645 6.890 1.00 46.25 199 LYS A C 1
ATOM 1563 O O . LYS A 1 199 ? -21.727 -37.871 6.904 1.00 46.25 199 LYS A O 1
ATOM 1568 N N . VAL A 1 200 ? -20.694 -35.880 6.808 1.00 45.09 200 VAL A N 1
ATOM 1569 C CA . VAL A 1 200 ? -19.342 -36.414 7.002 1.00 45.09 200 VAL A CA 1
ATOM 1570 C C . VAL A 1 200 ? -18.986 -36.214 8.468 1.00 45.09 200 VAL A C 1
ATOM 1572 O O . VAL A 1 200 ? -18.669 -35.109 8.904 1.00 45.09 200 VAL A O 1
ATOM 1575 N N . SER A 1 201 ? -19.087 -37.295 9.237 1.00 44.94 201 SER A N 1
ATOM 1576 C CA . SER A 1 201 ? -18.498 -37.401 10.567 1.00 44.94 201 SER A CA 1
ATOM 1577 C C . SER A 1 201 ? -16.983 -37.243 10.438 1.00 44.94 201 SER A C 1
ATOM 1579 O O . SER A 1 201 ? -16.325 -38.083 9.825 1.00 44.94 201 SER A O 1
ATOM 1581 N N . ARG A 1 202 ? -16.413 -36.171 10.997 1.00 45.53 202 ARG A N 1
ATOM 1582 C CA . ARG A 1 202 ? -14.962 -36.095 11.200 1.00 45.53 202 ARG A CA 1
ATOM 1583 C C . ARG A 1 202 ? -14.606 -37.016 12.364 1.00 45.53 202 ARG A C 1
ATOM 1585 O O . ARG A 1 202 ? -14.839 -36.686 13.520 1.00 45.53 202 ARG A O 1
ATOM 1592 N N . LEU A 1 203 ? -14.090 -38.190 12.014 1.00 49.16 203 LEU A N 1
ATOM 1593 C CA . LEU A 1 203 ? -13.364 -39.085 12.906 1.00 49.16 203 LEU A CA 1
ATOM 1594 C C . LEU A 1 203 ? -12.150 -38.343 13.479 1.00 49.16 203 LEU A C 1
ATOM 1596 O O . LEU A 1 203 ? -11.334 -37.805 12.731 1.00 49.16 203 LEU A O 1
ATOM 1600 N N . CYS A 1 204 ? -12.039 -38.330 14.805 1.00 45.53 204 CYS A N 1
ATOM 1601 C CA . CYS A 1 204 ? -10.810 -37.981 15.503 1.00 45.53 204 CYS A CA 1
ATOM 1602 C C . CYS A 1 204 ? -9.733 -39.004 15.120 1.00 45.53 204 CYS A C 1
ATOM 1604 O O . CYS A 1 204 ? -9.840 -40.179 15.470 1.00 45.53 204 CYS A O 1
ATOM 1606 N N . LEU A 1 205 ? -8.714 -38.568 14.381 1.00 57.84 205 LEU A N 1
ATOM 1607 C CA . LEU A 1 205 ? -7.507 -39.358 14.162 1.00 57.84 205 LEU A CA 1
ATOM 1608 C C . LEU A 1 205 ? -6.653 -39.334 15.443 1.00 57.84 205 LEU A C 1
ATOM 1610 O O . LEU A 1 205 ? -6.510 -38.267 16.046 1.00 57.84 205 LEU A O 1
ATOM 1614 N N . PRO A 1 206 ? -6.081 -40.473 15.868 1.00 57.97 206 PRO A N 1
ATOM 1615 C CA . PRO A 1 206 ? -5.129 -40.505 16.969 1.00 57.97 206 PRO A CA 1
ATOM 1616 C C . PRO A 1 206 ? -3.815 -39.794 16.588 1.00 57.97 206 PRO A C 1
ATOM 1618 O O . PRO A 1 206 ? -3.470 -39.721 15.403 1.00 57.97 206 PRO A O 1
ATOM 1621 N N . PRO A 1 207 ? -3.069 -39.276 17.579 1.00 51.47 207 PRO A N 1
ATOM 1622 C CA . PRO A 1 207 ? -1.814 -38.570 17.353 1.00 51.47 207 PRO A CA 1
ATOM 1623 C C . PRO A 1 207 ? -0.782 -39.497 16.702 1.00 51.47 207 PRO A C 1
ATOM 1625 O O . PRO A 1 207 ? -0.472 -40.571 17.218 1.00 51.47 207 PRO A O 1
ATOM 1628 N N . GLN A 1 208 ? -0.248 -39.079 15.553 1.00 55.41 208 GLN A N 1
ATOM 1629 C CA . GLN A 1 208 ? 0.858 -39.771 14.901 1.00 55.41 208 GLN A CA 1
ATOM 1630 C C . GLN A 1 208 ? 2.162 -39.470 15.648 1.00 55.41 208 GLN A C 1
ATOM 1632 O O . GLN A 1 208 ? 2.523 -38.311 15.854 1.00 55.41 208 GLN A O 1
ATOM 1637 N N . ASN A 1 209 ? 2.860 -40.532 16.051 1.00 60.34 209 ASN A N 1
ATOM 1638 C CA . ASN A 1 209 ? 4.198 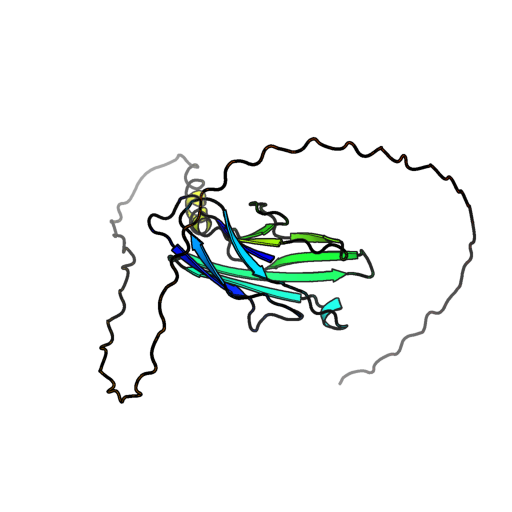-40.462 16.629 1.00 60.34 209 ASN A CA 1
ATOM 1639 C C . ASN A 1 209 ? 5.198 -39.845 15.630 1.00 60.34 209 ASN A C 1
ATOM 1641 O O . ASN A 1 209 ? 5.174 -40.205 14.450 1.00 60.34 209 ASN A O 1
ATOM 1645 N N . PRO A 1 210 ? 6.115 -38.971 16.080 1.00 58.47 210 PRO A N 1
ATOM 1646 C CA . PRO A 1 210 ? 7.152 -38.414 15.222 1.00 58.47 210 PRO A CA 1
ATOM 1647 C C . PRO A 1 210 ? 8.157 -39.499 14.809 1.00 58.47 210 PRO A C 1
ATOM 1649 O O . PRO A 1 210 ? 8.770 -40.160 15.647 1.00 58.47 210 PRO A O 1
ATOM 1652 N N . LEU A 1 211 ? 8.336 -39.670 13.498 1.00 65.19 211 LEU A N 1
ATOM 1653 C CA . LEU A 1 211 ? 9.371 -40.529 12.923 1.00 65.19 211 LEU A CA 1
ATOM 1654 C C . LEU A 1 211 ? 10.782 -39.966 13.204 1.00 65.19 211 LEU A C 1
ATOM 1656 O O . LEU A 1 211 ? 10.970 -38.746 13.255 1.00 65.19 211 LEU A O 1
ATOM 1660 N N . PRO A 1 212 ? 11.800 -40.833 13.356 1.00 58.00 212 PRO A N 1
ATOM 1661 C CA . PRO A 1 212 ? 13.162 -40.422 13.673 1.00 58.00 212 PRO A CA 1
ATOM 1662 C C . PRO A 1 212 ? 13.826 -39.671 12.508 1.00 58.00 212 PRO A C 1
ATOM 1664 O O . PRO A 1 212 ? 13.829 -40.120 11.360 1.00 58.00 212 PRO A O 1
ATOM 1667 N N . ARG A 1 213 ? 14.443 -38.526 12.832 1.00 55.00 213 ARG A N 1
ATOM 1668 C CA . ARG A 1 213 ? 15.246 -37.699 11.919 1.00 55.00 213 ARG A CA 1
ATOM 1669 C C . ARG A 1 213 ? 16.415 -38.508 11.343 1.00 55.00 213 ARG A C 1
ATOM 1671 O O . ARG A 1 213 ? 17.390 -38.779 12.044 1.00 55.00 213 ARG A O 1
ATOM 1678 N N . ARG A 1 214 ? 16.362 -38.826 10.045 1.00 55.84 214 ARG A N 1
ATOM 1679 C CA . ARG A 1 214 ? 17.546 -39.233 9.273 1.00 55.84 214 ARG A CA 1
ATOM 1680 C C . ARG A 1 214 ? 18.483 -38.030 9.137 1.00 55.84 214 ARG A C 1
ATOM 1682 O O . ARG A 1 214 ? 18.116 -37.020 8.544 1.00 55.84 214 ARG A O 1
ATOM 1689 N N . ARG A 1 215 ? 19.688 -38.145 9.701 1.00 53.78 215 ARG A N 1
ATOM 1690 C CA . ARG A 1 215 ? 20.804 -37.221 9.460 1.00 53.78 215 ARG A CA 1
ATOM 1691 C C . ARG A 1 215 ? 21.287 -37.408 8.020 1.00 53.78 215 ARG A C 1
ATOM 1693 O O . ARG A 1 215 ? 21.692 -38.508 7.657 1.00 53.78 215 ARG A O 1
ATOM 1700 N N . LEU A 1 216 ? 21.233 -36.346 7.223 1.00 63.84 216 LEU A N 1
ATOM 1701 C CA . LEU A 1 216 ? 21.938 -36.258 5.945 1.00 63.84 216 LEU A CA 1
ATOM 1702 C C . LEU A 1 216 ? 23.414 -35.907 6.209 1.00 63.84 216 LEU A C 1
ATOM 1704 O O . LEU A 1 216 ? 23.684 -35.113 7.115 1.00 63.84 216 LEU A O 1
ATOM 1708 N N . PRO A 1 217 ? 24.368 -36.489 5.463 1.00 58.34 217 PRO A N 1
ATOM 1709 C CA . PRO A 1 217 ? 25.776 -36.147 5.590 1.00 58.34 217 PRO A CA 1
ATOM 1710 C C . PRO A 1 217 ? 26.065 -34.766 4.985 1.00 58.34 217 PRO A C 1
ATOM 1712 O O . PRO A 1 217 ? 25.600 -34.430 3.898 1.00 58.34 217 PRO A O 1
ATOM 1715 N N . LEU A 1 218 ? 26.855 -33.985 5.724 1.00 51.34 218 LEU A N 1
ATOM 1716 C CA . LEU A 1 218 ? 27.472 -32.731 5.301 1.00 51.34 218 LEU A CA 1
ATOM 1717 C C . LEU A 1 218 ? 28.372 -32.970 4.081 1.00 51.34 218 LEU A C 1
ATOM 1719 O O . LEU A 1 218 ? 29.411 -33.617 4.194 1.00 51.34 218 LEU A O 1
ATOM 1723 N N . LEU A 1 219 ? 27.989 -32.411 2.935 1.00 53.72 219 LEU A N 1
ATOM 1724 C CA . LEU A 1 219 ? 28.884 -32.206 1.799 1.00 53.72 219 LEU A CA 1
ATOM 1725 C C . LEU A 1 219 ? 29.648 -30.894 2.015 1.00 53.72 219 LEU A C 1
ATOM 1727 O O . LEU A 1 219 ? 29.057 -29.818 2.076 1.00 53.72 219 LEU A O 1
ATOM 1731 N N . GLN A 1 220 ? 30.967 -31.009 2.174 1.00 60.59 220 GLN A N 1
ATOM 1732 C CA . GLN A 1 220 ? 31.902 -29.886 2.183 1.00 60.59 220 GLN A CA 1
ATOM 1733 C C . GLN A 1 220 ? 31.988 -29.257 0.781 1.00 60.59 220 GLN A C 1
ATOM 1735 O O . GLN A 1 220 ? 32.122 -30.000 -0.194 1.00 60.59 220 GLN A O 1
ATOM 1740 N N . PRO A 1 221 ? 32.000 -27.920 0.646 1.00 57.41 221 PRO A N 1
ATOM 1741 C CA . PRO A 1 221 ? 32.420 -27.278 -0.591 1.00 57.41 221 PRO A CA 1
ATOM 1742 C C . PRO A 1 221 ? 33.948 -27.328 -0.701 1.00 57.41 221 PRO A C 1
ATOM 1744 O O . PRO A 1 221 ? 34.661 -26.798 0.154 1.00 57.41 221 PRO A O 1
ATOM 1747 N N . GLN A 1 222 ? 34.449 -27.964 -1.762 1.00 53.28 222 GLN A N 1
ATOM 1748 C CA . GLN A 1 222 ? 35.843 -27.840 -2.176 1.00 53.28 222 GLN A CA 1
ATOM 1749 C C . GLN A 1 222 ? 36.141 -26.398 -2.597 1.00 53.28 222 GLN A C 1
ATOM 1751 O O . GLN A 1 222 ? 35.435 -25.802 -3.407 1.00 53.28 222 GLN A O 1
ATOM 1756 N N . GLN A 1 223 ? 37.235 -25.870 -2.052 1.00 51.34 223 GLN A N 1
ATOM 1757 C CA . GLN A 1 223 ? 37.944 -24.709 -2.567 1.00 51.34 223 GLN A CA 1
ATOM 1758 C C . GLN A 1 223 ? 38.492 -25.021 -3.966 1.00 51.34 223 GLN A C 1
ATOM 1760 O O . GLN A 1 223 ? 39.207 -26.007 -4.138 1.00 51.34 223 GLN A O 1
ATOM 1765 N N . GLN A 1 224 ? 38.248 -24.139 -4.933 1.00 54.25 224 GLN A N 1
ATOM 1766 C CA . GLN A 1 224 ? 39.124 -23.999 -6.093 1.00 54.25 224 GLN A CA 1
ATOM 1767 C C . GLN A 1 224 ? 39.493 -22.528 -6.273 1.00 54.25 224 GLN A C 1
ATOM 1769 O O . GLN A 1 224 ? 38.675 -21.687 -6.639 1.00 54.25 224 GLN A O 1
ATOM 1774 N N . LEU A 1 225 ? 40.764 -22.255 -5.970 1.00 51.31 225 LEU A N 1
ATOM 1775 C CA . LEU A 1 225 ? 41.526 -21.136 -6.499 1.00 51.31 225 LEU A CA 1
ATOM 1776 C C . LEU A 1 225 ? 41.495 -21.191 -8.029 1.00 51.31 225 LEU A C 1
ATOM 1778 O O . LEU A 1 225 ? 41.838 -22.225 -8.591 1.00 51.31 225 LEU A O 1
ATOM 1782 N N . HIS A 1 226 ? 41.248 -20.058 -8.681 1.00 55.47 226 HIS A N 1
ATOM 1783 C CA . HIS A 1 226 ? 41.985 -19.703 -9.890 1.00 55.47 226 HIS A CA 1
ATOM 1784 C C . HIS A 1 226 ? 42.137 -18.185 -9.978 1.00 55.47 226 HIS A C 1
ATOM 1786 O O . HIS A 1 226 ? 41.172 -17.438 -10.106 1.00 55.47 226 HIS A O 1
ATOM 1792 N N . ALA A 1 227 ? 43.393 -17.760 -9.868 1.00 50.38 227 ALA A N 1
ATOM 1793 C CA . ALA A 1 227 ? 43.876 -16.459 -10.284 1.00 50.38 227 ALA A CA 1
ATOM 1794 C C . ALA A 1 227 ? 43.867 -16.375 -11.815 1.00 50.38 227 ALA A C 1
ATOM 1796 O O . ALA A 1 227 ? 44.243 -17.349 -12.472 1.00 50.38 227 ALA A O 1
ATOM 1797 N N . GLN A 1 228 ? 43.537 -15.208 -12.369 1.00 54.81 228 GLN A N 1
ATOM 1798 C CA . GLN A 1 228 ? 44.163 -14.769 -13.613 1.00 54.81 228 GLN A CA 1
ATOM 1799 C C . GLN A 1 228 ? 44.063 -13.254 -13.790 1.00 54.81 228 GLN A C 1
ATOM 1801 O O . GLN A 1 228 ? 43.003 -12.702 -14.080 1.00 54.81 228 GLN A O 1
ATOM 1806 N N . ASP A 1 229 ? 45.221 -12.621 -13.616 1.00 48.38 229 ASP A N 1
ATOM 1807 C CA . ASP A 1 229 ? 45.584 -11.314 -14.146 1.00 48.38 229 ASP A CA 1
ATOM 1808 C C . ASP A 1 229 ? 45.284 -11.221 -15.643 1.00 48.38 229 ASP A C 1
ATOM 1810 O O . ASP A 1 229 ? 45.680 -12.113 -16.399 1.00 48.38 229 ASP A O 1
ATOM 1814 N N . ARG A 1 230 ? 44.699 -10.100 -16.078 1.00 55.53 230 ARG A N 1
ATOM 1815 C CA . ARG A 1 230 ? 45.025 -9.472 -17.367 1.00 55.53 230 ARG A CA 1
ATOM 1816 C C . ARG A 1 230 ? 44.848 -7.958 -17.290 1.00 55.53 230 ARG A C 1
ATOM 1818 O O . ARG A 1 230 ? 43.742 -7.438 -17.408 1.00 55.53 230 ARG A O 1
ATOM 1825 N N . ASP A 1 231 ? 45.989 -7.293 -17.145 1.00 55.22 231 ASP A N 1
ATOM 1826 C CA . ASP A 1 231 ? 46.262 -5.960 -17.676 1.00 55.22 231 ASP A CA 1
ATOM 1827 C C . ASP A 1 231 ? 45.920 -5.874 -19.174 1.00 55.22 231 ASP A C 1
ATOM 1829 O O . ASP A 1 231 ? 46.169 -6.813 -19.936 1.00 55.22 231 ASP A O 1
ATOM 1833 N N . GLY A 1 232 ? 45.396 -4.722 -19.604 1.00 48.25 232 GLY A N 1
ATOM 1834 C CA . GLY A 1 232 ? 45.133 -4.440 -21.017 1.00 48.25 232 GLY A CA 1
ATOM 1835 C C . GLY A 1 232 ? 44.402 -3.122 -21.292 1.00 48.25 232 GLY A C 1
ATOM 1836 O O . GLY A 1 232 ? 43.253 -3.135 -21.716 1.00 48.25 232 GLY A O 1
ATOM 1837 N N . SER A 1 233 ? 45.092 -1.994 -21.086 1.00 53.72 233 SER A N 1
ATOM 1838 C CA . SER A 1 233 ? 44.882 -0.712 -21.808 1.00 53.72 233 SER A CA 1
ATOM 1839 C C . SER A 1 233 ? 45.019 -0.940 -23.342 1.00 53.72 233 SER A C 1
ATOM 1841 O O . SER A 1 233 ? 45.692 -1.919 -23.680 1.00 53.72 233 SER A O 1
ATOM 1843 N N . PRO A 1 234 ? 44.511 -0.108 -24.298 1.00 60.06 234 PRO A N 1
ATOM 1844 C CA . PRO A 1 234 ? 44.476 1.361 -24.241 1.00 60.06 234 PRO A CA 1
ATOM 1845 C C . PRO A 1 234 ? 43.303 2.102 -24.940 1.00 60.06 234 PRO A C 1
ATOM 1847 O O . PRO A 1 234 ? 42.457 1.540 -25.631 1.00 60.06 234 PRO A O 1
ATOM 1850 N N . ASP A 1 235 ? 43.331 3.418 -24.716 1.00 51.25 235 ASP A N 1
ATOM 1851 C CA . ASP A 1 235 ? 42.810 4.560 -25.477 1.00 51.25 235 ASP A CA 1
ATOM 1852 C C . ASP A 1 235 ? 42.113 4.321 -26.829 1.00 51.25 235 ASP A C 1
ATOM 1854 O O . ASP A 1 235 ? 42.721 3.868 -27.798 1.00 51.25 235 ASP A O 1
ATOM 1858 N N . HIS A 1 236 ? 40.896 4.868 -26.958 1.00 53.91 236 HIS A N 1
ATOM 1859 C CA . HIS A 1 236 ? 40.417 5.374 -28.244 1.00 53.91 236 HIS A CA 1
ATOM 1860 C C . HIS A 1 236 ? 39.835 6.788 -28.145 1.00 53.91 236 HIS A C 1
ATOM 1862 O O . HIS A 1 236 ? 38.825 7.071 -27.502 1.00 53.91 236 HIS A O 1
ATOM 1868 N N . HIS A 1 237 ? 40.539 7.666 -28.851 1.00 47.41 237 HIS A N 1
ATOM 1869 C CA . HIS A 1 237 ? 40.223 9.034 -29.207 1.00 47.41 237 HIS A CA 1
ATOM 1870 C C . HIS A 1 237 ? 38.853 9.222 -29.886 1.00 47.41 237 HIS A C 1
ATOM 1872 O O . HIS A 1 237 ? 38.489 8.490 -30.798 1.00 47.41 237 HIS A O 1
ATOM 1878 N N . ALA A 1 238 ? 38.243 10.360 -29.533 1.00 46.25 238 ALA A N 1
ATOM 1879 C CA . ALA A 1 238 ? 37.594 11.341 -30.410 1.00 46.25 238 ALA A CA 1
ATOM 1880 C C . ALA A 1 238 ? 36.360 10.932 -31.240 1.00 46.25 238 ALA A C 1
ATOM 1882 O O . ALA A 1 238 ? 36.455 10.199 -32.211 1.00 46.25 238 ALA A O 1
ATOM 1883 N N . GLN A 1 239 ? 35.253 11.652 -31.015 1.00 50.19 239 GLN A N 1
ATOM 1884 C CA . GLN A 1 239 ? 34.757 12.632 -31.994 1.00 50.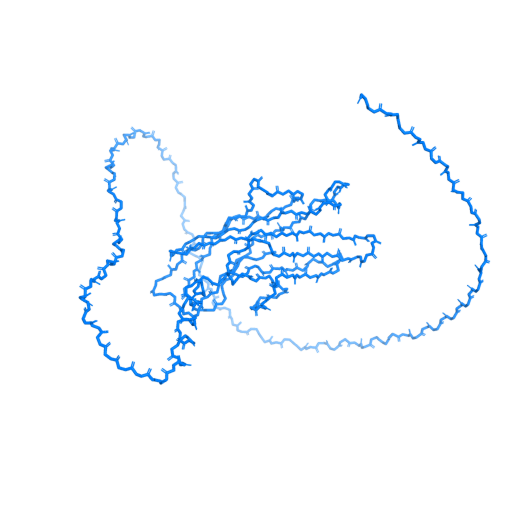19 239 GLN A CA 1
ATOM 1885 C C . GLN A 1 239 ? 33.697 13.549 -31.360 1.00 50.19 239 GLN A C 1
ATOM 1887 O O . GLN A 1 239 ? 32.598 13.137 -31.005 1.00 50.19 239 GLN A O 1
ATOM 1892 N N . ARG A 1 240 ? 34.052 14.833 -31.222 1.00 45.38 240 ARG A N 1
ATOM 1893 C CA . ARG A 1 240 ? 33.114 15.935 -30.984 1.00 45.38 240 ARG A CA 1
ATOM 1894 C C . ARG A 1 240 ? 32.512 16.331 -32.334 1.00 45.38 240 ARG A C 1
ATOM 1896 O O . ARG A 1 240 ? 33.244 16.797 -33.203 1.00 45.38 240 ARG A O 1
ATOM 1903 N N . GLY A 1 241 ? 31.202 16.167 -32.496 1.00 44.53 241 GLY A N 1
ATOM 1904 C CA . GLY A 1 241 ? 30.439 16.730 -33.614 1.00 44.53 241 GLY A CA 1
ATOM 1905 C C . GLY A 1 241 ? 29.987 18.170 -33.312 1.00 44.53 241 GLY A C 1
ATOM 1906 O O . GLY A 1 241 ? 29.583 18.440 -32.178 1.00 44.53 241 GLY A O 1
ATOM 1907 N N . PRO A 1 242 ? 30.069 19.111 -34.271 1.00 60.94 242 PRO A N 1
ATOM 1908 C CA . PRO A 1 242 ? 29.777 20.521 -34.039 1.00 60.94 242 PRO A CA 1
ATOM 1909 C C . PRO A 1 242 ? 28.290 20.885 -34.200 1.00 60.94 242 PRO A C 1
ATOM 1911 O O . PRO A 1 242 ? 27.595 20.410 -35.092 1.00 60.94 242 PRO A O 1
ATOM 1914 N N . TYR A 1 243 ? 27.858 21.794 -33.321 1.00 48.78 243 TYR A N 1
ATOM 1915 C CA . TYR A 1 243 ? 26.840 22.840 -33.471 1.00 48.78 243 TYR A CA 1
ATOM 1916 C C . TYR A 1 243 ? 26.002 22.865 -34.763 1.00 48.78 243 TYR A C 1
ATOM 1918 O O . TYR A 1 243 ? 26.467 23.313 -35.810 1.00 48.78 243 TYR A O 1
ATOM 1926 N N . LEU A 1 244 ? 24.698 22.605 -34.624 1.00 58.12 244 LEU A N 1
ATOM 1927 C CA . LEU A 1 244 ? 23.675 23.150 -35.518 1.00 58.12 244 LEU A CA 1
ATOM 1928 C C . LEU A 1 244 ? 22.960 24.317 -34.825 1.00 58.12 244 LEU A C 1
ATOM 1930 O O . LEU A 1 244 ? 22.256 24.153 -33.831 1.00 58.12 244 LEU A O 1
ATOM 1934 N N . ARG A 1 245 ? 23.185 25.518 -35.369 1.00 51.16 245 ARG A N 1
ATOM 1935 C CA . ARG A 1 245 ? 22.434 26.747 -35.086 1.00 51.16 245 ARG A CA 1
ATOM 1936 C C . ARG A 1 245 ? 20.994 26.591 -35.579 1.00 51.16 245 ARG A C 1
ATOM 1938 O O . ARG A 1 245 ? 20.785 26.294 -36.752 1.00 51.16 245 ARG A O 1
ATOM 1945 N N . ALA A 1 246 ? 20.022 26.902 -34.726 1.00 57.94 246 ALA A N 1
ATOM 1946 C CA . ALA A 1 246 ? 18.653 27.192 -35.143 1.00 57.94 246 ALA A CA 1
ATOM 1947 C C . ALA A 1 246 ? 18.477 28.707 -35.412 1.00 57.94 246 ALA A C 1
ATOM 1949 O O . ALA A 1 246 ? 19.123 29.522 -34.743 1.00 57.94 246 ALA A O 1
ATOM 1950 N N . PRO A 1 247 ? 17.633 29.110 -36.380 1.00 64.19 247 PRO A N 1
ATOM 1951 C CA . PRO A 1 247 ? 17.453 30.505 -36.770 1.00 64.19 247 PRO A CA 1
ATOM 1952 C C . PRO A 1 247 ? 16.484 31.296 -35.872 1.00 64.19 247 PRO A C 1
ATOM 1954 O O . PRO A 1 247 ? 15.560 30.763 -35.258 1.00 64.19 247 PRO A O 1
ATOM 1957 N N . ARG A 1 248 ? 16.736 32.612 -35.863 1.00 58.56 248 ARG A N 1
ATOM 1958 C CA . ARG A 1 248 ? 15.992 33.720 -35.244 1.00 58.56 248 ARG A CA 1
ATOM 1959 C C . ARG A 1 248 ? 14.467 33.619 -35.391 1.00 58.56 248 ARG A C 1
ATOM 1961 O O . ARG A 1 248 ? 13.954 33.381 -36.482 1.00 58.56 248 ARG A O 1
ATOM 1968 N N . ARG A 1 249 ? 13.754 33.951 -34.308 1.00 61.41 249 ARG A N 1
ATOM 1969 C CA . ARG A 1 249 ? 12.358 34.408 -34.350 1.00 61.41 249 ARG A CA 1
ATOM 1970 C C . ARG A 1 249 ? 12.301 35.932 -34.534 1.00 61.41 249 ARG A C 1
ATOM 1972 O O . ARG A 1 249 ? 13.122 36.630 -33.950 1.00 61.41 249 ARG A O 1
ATOM 1979 N N . ARG A 1 250 ? 11.336 36.314 -35.380 1.00 62.41 250 ARG A N 1
ATOM 1980 C CA . ARG A 1 250 ? 10.505 37.533 -35.481 1.00 62.41 250 ARG A CA 1
ATOM 1981 C C . ARG A 1 250 ? 10.931 38.773 -34.707 1.00 62.41 250 ARG A C 1
ATOM 1983 O O . ARG A 1 250 ? 10.989 38.688 -33.465 1.00 62.41 250 ARG A O 1
#

Secondary structure (DSSP, 8-state):
-EEEEEESS--SSPEEEEEEE--TT-BSEEEE---EEEEE-SSEEEEEE---EEE--SHHHHHH-EEEEEEEEETTEEEEEEEEEEEETTTT-EEEEEEESPPTT-EEESSSS----SEEEEETT-----EEEE-GGGTTTHHHHHHSSTT-----------------------PPPPPPP-PPPP------------------PPPPPPPP-PPPP--PPPP----------------PPP--PPP---

pLDDT: mean 75.24, std 22.33, range [34.44, 98.62]